Protein 1AW9 (pdb70)

Secondary structure (DSSP, 8-state):
--EEEES-TT-HHHHHHHHHHHHTT--EEEE---SSTTSS---SGGGT-TT--S-EEEETTEEEESHHHHHHHHHHHT-SSSS-SS-TTS-HHHHHHHHHHIIIIIHHHHHHHHIIIIIHHHTT----HHHHHHHHHHHHHHHHHHHHHHHH-SBTTBSS--HHHHTTHHHHHHHHTSTTTHHHHTSHHHHHHHHHHHHSHHHHHHHHHS-PPP--

Foldseek 3Di:
DAKEKEADLQDLLSLLLLLLCLQLPHHYDYHYDDLQVVDVRDGDCCVLPVVSDDIWMDDPPDIGGDSLVSSVCCLVVSCPRHDNQPDPPFAPVQLVVLLVCCVPQVVVLLVLLLCQFPVQVVVVHHRDVVSNVVSLVSNLVSVVVVLVCLVVAVARRHPDRHSSLSSCQSSLVSCCVGPSVVSQVVRVRSVVSNVVSCPDPSNVVSVVPRPDDDDD

Radius of gyration: 17.44 Å; Cα contacts (8 Å, |Δi|>4): 323; chains: 1; bounding box: 47×36×49 Å

B-factor: mean 29.49, std 16.43, range [2.0, 84.93]

InterPro domains:
  IPR004045 Glutathione S-transferase, N-terminal [PF02798] (3-77)
  IPR004045 Glutathione S-transferase, N-terminal [PS50404] (2-83)
  IPR004046 Glutathione S-transferase, C-terminal [PF00043] (107-202)
  IPR010987 Glutathione S-transferase, C-terminal-like [PS50405] (89-218)
  IPR034347 Glutathione S-transferases Phi, C-terminal [cd03187] (93-208)
  IPR036249 Thioredoxin-like superfamily [SSF52833] (1-88)
  IPR036282 Glutathione S-transferase, C-terminal domain superfamily [SSF47616] (85-213)
  IPR040079 Glutathione transferase family [SFLDS00019] (1-210)

CATH classification: 3.40.30.10 (+1 more: 1.20.1050.10)

Organism: Zea mays (NCBI:txid4577)

GO terms:
  GO:0009635 response to herbicide (P, IDA)
  GO:0042803 protein homodimerization activity (F, IDA)
  GO:0032991 protein-containing complex (C, IDA)
  GO:0004364 glutathione transferase activity (F, IDA)

Solvent-accessible surface area: 10684 Å² total; per-residue (Å²): 119,94,5,71,0,30,1,116,36,53,28,20,36,0,4,1,0,6,4,0,0,16,11,1,51,25,104,48,97,45,31,83,55,84,65,100,120,48,65,130,154,105,92,114,11,70,87,43,1,86,142,19,106,42,6,0,0,32,13,68,135,74,63,31,54,98,9,64,48,0,0,94,48,0,1,64,108,36,47,104,90,51,42,65,0,44,18,111,113,11,45,75,72,76,12,78,83,20,17,92,30,1,22,111,90,0,54,53,12,0,20,29,0,5,86,15,30,45,55,70,62,142,134,76,22,76,59,58,74,75,45,13,92,117,26,10,99,74,0,13,109,20,0,70,93,1,33,48,22,12,57,187,20,121,34,0,1,13,105,53,10,0,1,0,0,0,3,0,0,0,10,2,14,16,0,48,112,8,112,62,28,40,26,10,55,75,38,89,67,0,82,58,8,24,87,40,2,41,76,56,110,12,4,88,113,3,48,84,68,14,67,74,93,113,115,199

Nearest PDB structures (foldseek):
  1aw9-assembly1_A  TM=1.005E+00  e=8.139E-37  Zea mays
  5f06-assembly1_B  TM=9.366E-01  e=2.597E-23  Populus trichocarpa
  5f05-assembly1_B  TM=9.484E-01  e=2.695E-22  Populus trichocarpa
  5a4u-assembly1_A  TM=9.417E-01  e=3.104E-21  Arabidopsis thaliana
  5a4u-assembly1_F  TM=9.079E-01  e=2.206E-19  Arabidopsis thaliana

Structure (mmCIF, N/CA/C/O backbone):
data_1AW9
#
_entry.id   1AW9
#
_cell.length_a   97.770
_cell.length_b   97.770
_cell.length_c   116.450
_cell.angle_alpha   90.00
_cell.angle_beta   90.00
_cell.angle_gamma   120.00
#
_symmetry.space_group_name_H-M   'P 63 2 2'
#
loop_
_entity.id
_entity.type
_entity.pdbx_description
1 polymer 'GLUTATHIONE S-TRANSFERASE III'
2 non-polymer 'CADMIUM ION'
3 water water
#
loop_
_atom_site.group_PDB
_atom_site.id
_atom_site.type_symbol
_atom_site.label_atom_id
_atom_site.label_alt_id
_atom_site.label_comp_id
_atom_site.label_asym_id
_atom_site.label_entity_id
_atom_site.label_seq_id
_atom_site.pdbx_PDB_ins_code
_atom_site.Cartn_x
_atom_site.Cartn_y
_atom_site.Cartn_z
_atom_site.occupancy
_atom_site.B_iso_or_equiv
_atom_site.auth_seq_id
_atom_site.auth_comp_id
_atom_site.auth_asym_id
_atom_site.auth_atom_id
_atom_site.pdbx_PDB_model_num
ATOM 1 N N . ALA A 1 1 ? 74.426 67.112 23.209 0.00 35.56 2 ALA A N 1
ATOM 2 C CA . ALA A 1 1 ? 73.175 67.847 22.878 0.00 35.23 2 ALA A CA 1
ATOM 3 C C . ALA A 1 1 ? 72.030 67.112 23.564 0.00 35.11 2 ALA A C 1
ATOM 4 O O . ALA A 1 1 ? 72.242 66.041 24.128 0.00 34.77 2 ALA A O 1
ATOM 9 N N . PRO A 1 2 ? 70.830 67.719 23.606 1.00 34.19 3 PRO A N 1
ATOM 10 C CA . PRO A 1 2 ? 69.659 67.087 24.237 1.00 35.75 3 PRO A CA 1
ATOM 11 C C . PRO A 1 2 ? 69.289 65.776 23.551 1.00 35.01 3 PRO A C 1
ATOM 12 O O . PRO A 1 2 ? 68.924 65.752 22.364 1.00 35.18 3 PRO A O 1
ATOM 16 N N . LEU A 1 3 ? 69.442 64.695 24.307 1.00 34.60 4 LEU A N 1
ATOM 17 C CA . LEU A 1 3 ? 69.118 63.350 23.866 1.00 32.17 4 LEU A CA 1
ATOM 18 C C . LEU A 1 3 ? 67.593 63.245 23.708 1.00 32.65 4 LEU A C 1
ATOM 19 O O . LEU A 1 3 ? 66.842 63.932 24.423 1.00 31.81 4 LEU A O 1
ATOM 25 N N . LYS A 1 4 ? 67.133 62.482 22.714 1.00 33.25 5 LYS A N 1
ATOM 26 C CA . LYS A 1 4 ? 65.689 62.270 22.521 1.00 33.21 5 LYS A CA 1
ATOM 27 C C . LYS A 1 4 ? 65.336 60.834 22.935 1.00 31.44 5 LYS A C 1
ATOM 28 O O . LYS A 1 4 ? 65.898 59.868 22.415 1.00 30.80 5 LYS A O 1
ATOM 38 N N . LEU A 1 5 ? 64.466 60.719 23.934 1.00 29.98 6 LEU A N 1
ATOM 39 C CA . LEU A 1 5 ? 64.024 59.432 24.465 1.00 28.07 6 LEU A CA 1
ATOM 40 C C . LEU A 1 5 ? 62.614 59.237 23.987 1.00 26.74 6 LEU A C 1
ATOM 41 O O . LEU A 1 5 ? 61.715 59.949 24.418 1.00 26.74 6 LEU A O 1
ATOM 47 N N . TYR A 1 6 ? 62.441 58.299 23.064 1.00 26.38 7 TYR A N 1
ATOM 48 C CA . TYR A 1 6 ? 61.138 57.987 22.499 1.00 25.98 7 TYR A CA 1
ATOM 49 C C . TYR A 1 6 ? 60.339 57.003 23.353 1.00 25.14 7 TYR A C 1
ATOM 50 O O . TYR A 1 6 ? 60.788 55.897 23.625 1.00 22.92 7 TYR A O 1
ATOM 61 N N . GLY A 1 7 ? 59.157 57.410 23.788 1.00 26.64 8 GLY A N 1
ATOM 62 C CA . GLY A 1 7 ? 58.332 56.519 24.566 1.00 27.45 8 GLY A CA 1
ATOM 63 C C . GLY A 1 7 ? 57.378 57.246 25.463 1.00 28.53 8 GLY A C 1
ATOM 64 O O . GLY A 1 7 ? 57.405 58.460 25.584 1.00 27.07 8 GLY A O 1
ATOM 66 N N . MET A 1 8 ? 56.507 56.475 26.085 1.00 32.23 9 MET A N 1
ATOM 67 C CA . MET A 1 8 ? 55.514 56.997 27.009 1.00 35.95 9 MET A CA 1
ATOM 68 C C . MET A 1 8 ? 56.194 57.234 28.343 1.00 36.10 9 MET A C 1
ATOM 69 O O . MET A 1 8 ? 56.876 56.342 28.853 1.00 36.30 9 MET A O 1
ATOM 75 N N . PRO A 1 9 ? 56.002 58.419 28.947 1.00 36.91 10 PRO A N 1
ATOM 76 C CA . PRO A 1 9 ? 56.642 58.680 30.250 1.00 35.34 10 PRO A CA 1
ATOM 77 C C . PRO A 1 9 ? 56.205 57.755 31.409 1.00 33.73 10 PRO A C 1
ATOM 78 O O . PRO A 1 9 ? 56.873 57.694 32.438 1.00 31.30 10 PRO A O 1
ATOM 82 N N . LEU A 1 10 ? 55.117 57.006 31.224 1.00 33.09 11 LEU A N 1
ATOM 83 C CA . LEU A 1 10 ? 54.635 56.105 32.273 1.00 32.42 11 LEU A CA 1
ATOM 84 C C . LEU A 1 10 ? 55.219 54.707 32.215 1.00 29.70 11 LEU A C 1
ATOM 85 O O . LEU A 1 10 ? 55.159 53.972 33.194 1.00 30.38 11 LEU A O 1
ATOM 91 N N . SER A 1 11 ? 55.737 54.329 31.058 1.00 25.50 12 SER A N 1
ATOM 92 C CA . SER A 1 11 ? 56.310 53.021 30.878 1.00 23.41 12 SER A CA 1
ATOM 93 C C . SER A 1 11 ? 57.592 52.843 31.706 1.00 24.14 12 SER A C 1
ATOM 94 O O . SER A 1 11 ? 58.601 53.537 31.474 1.00 24.05 12 SER A O 1
ATOM 99 N N . PRO A 1 12 ? 57.605 51.852 32.626 1.00 22.38 13 PRO A N 1
ATOM 100 C CA . PRO A 1 12 ? 58.786 51.622 33.462 1.00 22.00 13 PRO A CA 1
ATOM 101 C C . PRO A 1 12 ? 60.065 51.360 32.666 1.00 20.92 13 PRO A C 1
ATOM 102 O O . PRO A 1 12 ? 61.178 51.512 33.180 1.00 21.89 13 PRO A O 1
ATOM 106 N N . ASN A 1 13 ? 59.919 50.933 31.425 1.00 19.32 14 ASN A N 1
ATOM 107 C CA . ASN A 1 13 ? 61.093 50.650 30.638 1.00 17.71 14 ASN A CA 1
ATOM 108 C C . ASN A 1 13 ? 61.670 51.968 30.144 1.00 16.86 14 ASN A C 1
ATOM 109 O O . ASN A 1 13 ? 62.878 52.079 29.942 1.00 17.87 14 A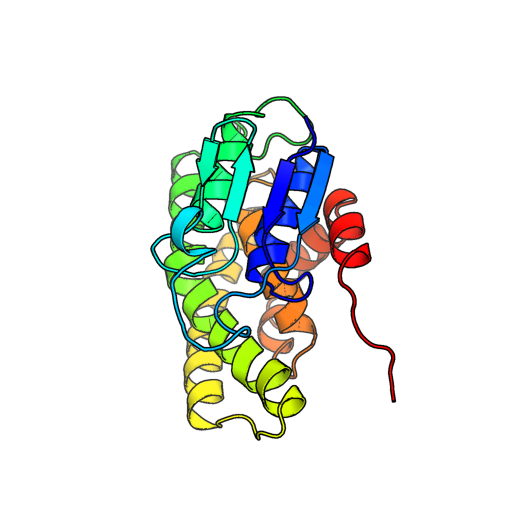SN A O 1
ATOM 117 N N . VAL A 1 14 ? 60.815 52.983 29.996 1.00 15.72 15 VAL A N 1
ATOM 118 C CA . VAL A 1 14 ? 61.283 54.319 29.602 1.00 17.29 15 VAL A CA 1
ATOM 119 C C . VAL A 1 14 ? 61.890 54.927 30.860 1.00 17.12 15 VAL A C 1
ATOM 120 O O . VAL A 1 14 ? 62.985 55.470 30.826 1.00 19.01 15 VAL A O 1
ATOM 125 N N . VAL A 1 15 ? 61.228 54.746 32.002 1.00 18.72 16 VAL A N 1
ATOM 126 C CA . VAL A 1 15 ? 61.757 55.264 33.258 1.00 15.87 16 VAL A CA 1
ATOM 127 C C . VAL A 1 15 ? 63.125 54.660 33.623 1.00 17.18 16 VAL A C 1
ATOM 128 O O . VAL A 1 15 ? 63.925 55.325 34.266 1.00 18.67 16 VAL A O 1
ATOM 133 N N . ARG A 1 16 ? 63.412 53.422 33.216 1.00 17.28 17 ARG A N 1
ATOM 134 C CA . ARG A 1 16 ? 64.708 52.820 33.508 1.00 17.09 17 ARG A CA 1
ATOM 135 C C . ARG A 1 16 ? 65.823 53.597 32.810 1.00 18.41 17 ARG A C 1
ATOM 136 O O . ARG A 1 16 ? 66.984 53.587 33.263 1.00 19.48 17 ARG A O 1
ATOM 150 N N . VAL A 1 17 ? 65.510 54.153 31.638 1.00 18.75 18 VAL A N 1
ATOM 151 C CA . VAL A 1 17 ? 66.512 54.903 30.865 1.00 17.91 18 VAL A CA 1
ATOM 152 C C . VAL A 1 17 ? 66.650 56.303 31.438 1.00 17.35 18 VAL A C 1
ATOM 153 O O . VAL A 1 17 ? 67.755 56.770 31.635 1.00 16.97 18 VAL A O 1
ATOM 158 N N . ALA A 1 18 ? 65.519 56.941 31.721 1.00 16.89 19 ALA A N 1
ATOM 159 C CA . ALA A 1 18 ? 65.494 58.270 32.307 1.00 18.32 19 ALA A CA 1
ATOM 160 C C . ALA A 1 18 ? 66.329 58.225 33.607 1.00 20.29 19 ALA A C 1
ATOM 161 O O . ALA A 1 18 ? 67.114 59.135 33.894 1.00 21.89 19 ALA A O 1
ATOM 164 N N . THR A 1 19 ? 66.190 57.133 34.361 1.00 20.28 20 THR A N 1
ATOM 165 C CA . THR A 1 19 ? 66.922 56.926 35.603 1.00 19.41 20 THR A CA 1
ATOM 166 C C . THR A 1 19 ? 68.407 57.152 35.350 1.00 21.61 20 THR A C 1
ATOM 167 O O . THR A 1 19 ? 69.040 57.975 35.998 1.00 23.25 20 THR A O 1
ATOM 173 N N . VAL A 1 20 ? 68.959 56.439 34.385 1.00 21.33 21 VAL A N 1
ATOM 174 C CA . VAL A 1 20 ? 70.357 56.570 34.079 1.00 20.85 21 VAL A CA 1
ATOM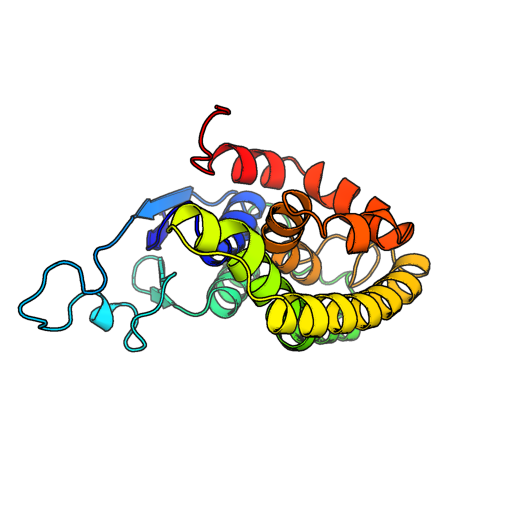 175 C C . VAL A 1 20 ? 70.702 57.941 33.477 1.00 23.69 21 VAL A C 1
ATOM 176 O O . VAL A 1 20 ? 71.763 58.481 33.776 1.00 25.48 21 VAL A O 1
ATOM 181 N N . LEU A 1 21 ? 69.800 58.558 32.718 1.00 23.65 22 LEU A N 1
ATOM 182 C CA . LEU A 1 21 ? 70.117 59.871 32.140 1.00 24.46 22 LEU A CA 1
ATOM 183 C C . LEU A 1 21 ? 70.229 60.951 33.230 1.00 26.63 22 LEU A C 1
ATOM 184 O O . LEU A 1 21 ? 71.115 61.799 33.165 1.00 27.18 22 LEU A O 1
ATOM 190 N N . ASN A 1 22 ? 69.377 60.899 34.251 1.00 26.72 23 ASN A N 1
ATOM 191 C CA . ASN A 1 22 ? 69.463 61.872 35.329 1.00 26.68 23 ASN A CA 1
ATOM 192 C C . ASN A 1 22 ? 70.694 61.658 36.186 1.00 28.37 23 ASN A C 1
ATOM 193 O O . ASN A 1 22 ? 71.301 62.609 36.638 1.00 31.38 23 ASN A O 1
ATOM 201 N N . GLU A 1 23 ? 71.085 60.417 36.422 1.00 27.78 24 GLU A N 1
ATOM 202 C CA . GLU A 1 23 ? 72.260 60.183 37.240 1.00 26.32 24 GLU A CA 1
ATOM 203 C C . GLU A 1 23 ? 73.446 60.864 36.584 1.00 26.66 24 GLU A C 1
ATOM 204 O O . GLU A 1 23 ? 74.227 61.512 37.250 1.00 27.97 24 GLU A O 1
ATOM 211 N N . LYS A 1 24 ? 73.585 60.669 35.276 1.00 27.00 25 LYS A N 1
ATOM 212 C CA . LYS A 1 24 ? 74.658 61.244 34.469 1.00 27.29 25 LYS A CA 1
ATOM 213 C C . LYS A 1 24 ? 74.418 62.750 34.247 1.00 27.29 25 LYS A C 1
ATOM 214 O O . LYS A 1 24 ? 75.247 63.444 33.657 1.00 28.75 25 LYS A O 1
ATOM 224 N N . GLY A 1 25 ? 73.275 63.239 34.721 1.00 27.62 26 GLY A N 1
ATOM 225 C CA . GLY A 1 25 ? 72.924 64.630 34.552 1.00 27.43 26 GLY A CA 1
ATOM 226 C C . GLY A 1 25 ? 72.878 65.095 33.097 1.00 30.30 26 GLY A C 1
ATOM 227 O O . GLY A 1 25 ? 73.079 66.287 32.820 1.00 31.88 26 GLY A O 1
ATOM 229 N N . LEU A 1 26 ? 72.562 64.194 32.170 1.00 28.83 27 LEU A N 1
ATOM 230 C CA . LEU A 1 26 ? 72.505 64.551 30.767 1.00 27.70 27 LEU A CA 1
ATOM 231 C C . LEU A 1 26 ? 71.193 65.222 30.450 1.00 27.78 27 LEU A C 1
ATOM 232 O O . LEU A 1 26 ? 70.243 65.077 31.186 1.00 28.03 27 LEU A O 1
ATOM 238 N N . ASP A 1 27 ? 71.164 66.012 29.385 1.00 29.81 28 ASP A N 1
ATOM 239 C CA . ASP A 1 27 ? 69.939 66.686 28.953 1.00 32.77 28 ASP A CA 1
ATOM 240 C C . ASP A 1 27 ? 69.209 65.821 27.959 1.00 31.78 28 ASP A C 1
ATOM 241 O O . ASP A 1 27 ? 69.831 65.292 27.033 1.00 33.44 28 ASP A O 1
ATOM 247 N N . PHE A 1 28 ? 67.888 65.788 28.058 1.00 30.40 29 PHE A N 1
ATOM 248 C CA . PHE A 1 28 ? 67.101 64.960 27.160 1.00 30.83 29 PHE A CA 1
ATOM 249 C C . PHE A 1 28 ? 65.642 65.300 27.241 1.00 30.36 29 PHE A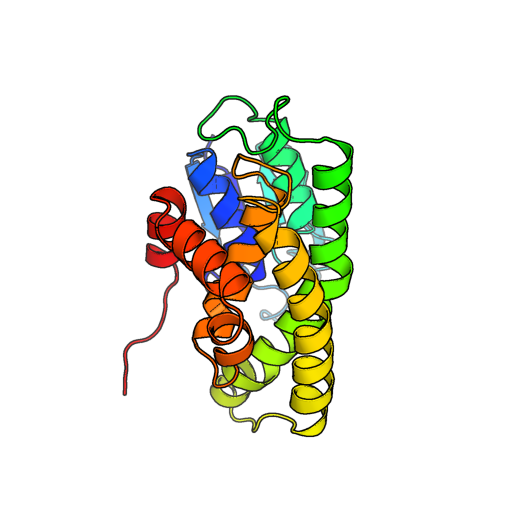 C 1
ATOM 250 O O . PHE A 1 28 ? 65.216 65.952 28.179 1.00 30.30 29 PHE A O 1
ATOM 259 N N . GLU A 1 29 ? 64.881 64.906 26.228 1.00 33.58 30 GLU A N 1
ATOM 260 C CA . GLU A 1 29 ? 63.439 65.117 26.263 1.00 35.90 30 GLU A CA 1
ATOM 261 C C . GLU A 1 29 ? 62.765 63.777 25.954 1.00 33.99 30 GLU A C 1
ATOM 262 O O . GLU A 1 29 ? 63.300 62.963 25.224 1.00 31.93 30 GLU A O 1
ATOM 269 N N . ILE A 1 30 ? 61.661 63.496 26.621 1.00 32.33 31 ILE A N 1
ATOM 270 C CA . ILE A 1 30 ? 60.990 62.243 26.397 1.00 32.73 31 ILE A CA 1
ATOM 271 C C . ILE A 1 30 ? 59.930 62.500 25.381 1.00 34.36 31 ILE A C 1
ATOM 272 O O . ILE A 1 30 ? 58.962 63.195 25.673 1.00 34.79 31 ILE A O 1
ATOM 278 N N . VAL A 1 31 ? 60.108 61.943 24.188 1.00 36.23 32 VAL A N 1
ATOM 279 C CA . VAL A 1 31 ? 59.151 62.108 23.094 1.00 37.45 32 VAL A CA 1
ATOM 280 C C . VAL A 1 31 ? 58.180 60.938 22.947 1.00 37.58 32 VAL A C 1
ATOM 281 O O . VAL A 1 31 ? 58.609 59.834 22.631 1.00 35.54 32 VAL A O 1
ATOM 286 N N . PRO A 1 32 ? 56.878 61.158 23.195 1.00 39.08 33 PRO A N 1
ATOM 287 C CA . PRO A 1 32 ? 55.883 60.081 23.052 1.00 41.74 33 PRO A CA 1
ATOM 288 C C . PRO A 1 32 ? 55.651 59.858 21.555 1.00 43.33 33 PRO A C 1
ATOM 289 O O . PRO A 1 32 ? 55.664 60.818 20.788 1.00 44.25 33 PRO A O 1
ATOM 293 N N . VAL A 1 33 ? 55.512 58.596 21.143 1.00 44.54 34 VAL A N 1
ATOM 294 C CA . VAL A 1 33 ? 55.320 58.258 19.739 1.00 45.57 34 VAL A CA 1
ATOM 295 C C . VAL A 1 33 ? 54.186 57.312 19.439 1.00 46.92 34 VAL A C 1
ATOM 296 O O . VAL A 1 33 ? 53.783 56.494 20.265 1.00 44.37 34 VAL A O 1
ATOM 301 N N . ASP A 1 34 ? 53.648 57.478 18.242 1.00 50.56 35 ASP A N 1
ATOM 302 C CA . ASP A 1 34 ? 52.573 56.650 17.735 1.00 54.65 35 ASP A CA 1
ATOM 303 C C . ASP A 1 34 ? 53.290 55.478 17.089 1.00 55.61 35 ASP A C 1
ATOM 304 O O . ASP A 1 34 ? 53.977 55.648 16.080 1.00 54.09 35 ASP A O 1
ATOM 310 N N . LEU A 1 35 ? 53.172 54.307 17.711 1.00 58.40 36 LEU A N 1
ATOM 311 C CA . LEU A 1 35 ? 53.816 53.083 17.218 1.00 61.00 36 LEU A CA 1
ATOM 312 C C . LEU A 1 35 ? 53.172 52.565 15.938 1.00 64.10 36 LEU A C 1
ATOM 313 O O . LEU A 1 35 ? 53.845 52.311 14.928 1.00 65.48 36 LEU A O 1
ATOM 319 N N . THR A 1 36 ? 51.862 52.378 16.008 1.00 67.58 37 THR A N 1
ATOM 320 C CA . THR A 1 36 ? 51.080 51.892 14.885 1.00 70.86 37 THR A CA 1
ATOM 321 C C . THR A 1 36 ? 49.691 52.513 14.970 1.00 71.34 37 THR A C 1
ATOM 322 O O . THR A 1 36 ? 48.945 52.508 13.993 1.00 71.68 37 THR A O 1
ATOM 328 N N . THR A 1 37 ? 49.417 53.146 16.114 1.00 73.07 38 THR A N 1
ATOM 329 C CA . THR A 1 37 ? 48.135 53.778 16.445 1.00 74.22 38 THR A CA 1
ATOM 330 C C . THR A 1 37 ? 47.614 54.813 15.448 1.00 74.00 38 THR A C 1
ATOM 331 O O . THR A 1 37 ? 46.766 55.618 15.786 1.00 73.62 38 THR A O 1
ATOM 337 N N . GLY A 1 38 ? 48.147 54.812 14.234 1.00 76.06 39 GLY A N 1
ATOM 338 C CA . GLY A 1 38 ? 47.682 55.725 13.205 1.00 78.43 39 GLY A CA 1
ATOM 339 C C . GLY A 1 38 ? 46.950 54.978 12.086 1.00 80.04 39 GLY A C 1
ATOM 340 O O . GLY A 1 38 ? 46.494 55.600 11.110 1.00 81.24 39 GLY A O 1
ATOM 342 N N . ALA A 1 39 ? 46.884 53.645 12.198 1.00 80.45 40 ALA A N 1
ATOM 343 C CA . ALA A 1 39 ? 46.204 52.790 11.213 1.00 80.58 40 ALA A CA 1
ATOM 344 C C . ALA A 1 39 ? 46.878 52.700 9.817 1.00 80.91 40 ALA A C 1
ATOM 345 O O . ALA A 1 39 ? 48.031 53.130 9.649 1.00 80.19 40 ALA A O 1
ATOM 348 N N . HIS A 1 40 ? 46.156 52.124 8.837 1.00 80.77 41 HIS A N 1
ATOM 349 C CA . HIS A 1 40 ? 46.611 51.903 7.440 1.00 79.82 41 HIS A CA 1
ATOM 350 C C . HIS A 1 40 ? 48.075 51.481 7.390 1.00 78.74 41 HIS A C 1
ATOM 351 O O . HIS A 1 40 ? 48.787 51.660 6.397 1.00 77.91 41 HIS A O 1
ATOM 361 N N . LYS A 1 41 ? 48.460 50.920 8.527 1.00 77.60 42 LYS A N 1
ATOM 362 C CA . LYS A 1 41 ? 49.756 50.393 8.883 1.00 77.41 42 LYS A CA 1
ATOM 363 C C . LYS A 1 41 ? 50.852 50.327 7.821 1.00 77.43 42 LYS A C 1
ATOM 364 O O . LYS A 1 41 ? 50.946 49.369 7.039 1.00 77.77 42 LYS A O 1
ATOM 374 N N . GLN A 1 42 ? 51.697 51.352 7.827 1.00 77.04 43 GLN A N 1
ATOM 375 C CA . GLN A 1 42 ? 52.832 51.443 6.911 1.00 76.34 43 GLN A CA 1
ATOM 376 C C . GLN A 1 42 ? 54.107 51.971 7.645 1.00 76.23 43 GLN A C 1
ATOM 377 O O . GLN A 1 42 ? 54.558 53.108 7.423 1.00 77.27 43 GLN A O 1
ATOM 386 N N . PRO A 1 43 ? 54.702 51.120 8.518 1.00 74.58 44 PRO A N 1
ATOM 387 C CA . PRO A 1 43 ? 55.883 51.204 9.394 1.00 72.44 44 PRO A CA 1
ATOM 388 C C . PRO A 1 43 ? 56.729 52.499 9.562 1.00 69.15 44 PRO A C 1
ATOM 389 O O . PRO A 1 43 ? 57.725 52.689 8.840 1.00 70.27 44 PRO A O 1
ATOM 393 N N . ASP A 1 44 ? 56.460 53.281 10.613 1.00 63.57 45 ASP A N 1
ATOM 394 C CA . ASP A 1 44 ? 57.217 54.524 10.822 1.00 59.56 45 ASP A CA 1
ATOM 395 C C . ASP A 1 44 ? 58.309 54.569 11.907 1.00 55.70 45 ASP A C 1
ATOM 396 O O . ASP A 1 44 ? 59.446 54.978 11.643 1.00 53.70 45 ASP A O 1
ATOM 402 N N . PHE A 1 45 ? 57.946 54.224 13.141 1.00 51.49 46 PHE A N 1
ATOM 403 C CA . PHE A 1 45 ? 58.901 54.188 14.261 1.00 45.80 46 PHE A CA 1
ATOM 404 C C . PHE A 1 45 ? 59.903 53.062 13.965 1.00 42.14 46 PHE A C 1
ATOM 405 O O . PHE A 1 45 ? 61.044 53.075 14.443 1.00 39.91 46 PHE A O 1
ATOM 414 N N . LEU A 1 46 ? 59.474 52.129 13.114 1.00 38.78 47 LEU A N 1
ATOM 415 C CA . LEU A 1 46 ? 60.283 50.999 12.718 1.00 37.03 47 LEU A CA 1
ATOM 416 C C . LEU A 1 46 ? 61.623 51.399 12.189 1.00 35.77 47 LEU A C 1
ATOM 417 O O . LEU A 1 46 ? 62.485 50.566 12.003 1.00 35.09 47 LEU A O 1
ATOM 423 N N . ALA A 1 47 ? 61.775 52.683 11.917 1.00 37.57 48 ALA A N 1
ATOM 424 C CA . ALA A 1 47 ? 63.019 53.259 11.428 1.00 38.19 48 ALA A CA 1
ATOM 425 C C . ALA A 1 47 ? 63.999 53.487 12.584 1.00 38.50 48 ALA A C 1
ATOM 426 O O . ALA A 1 47 ? 65.219 53.496 12.381 1.00 40.66 48 ALA A O 1
ATOM 429 N N . LEU A 1 48 ? 63.471 53.784 13.770 1.00 37.36 49 LEU A N 1
ATOM 430 C CA . LEU A 1 48 ? 64.325 53.958 14.930 1.00 35.78 49 LEU A CA 1
ATOM 431 C C . LEU A 1 48 ? 64.552 52.547 15.422 1.00 34.32 49 LEU A C 1
ATOM 432 O O . LEU A 1 48 ? 65.680 52.041 15.357 1.00 35.04 49 LEU A O 1
ATOM 438 N N . ASN A 1 49 ? 63.456 51.873 15.786 1.00 31.02 50 ASN A N 1
ATOM 439 C CA . ASN A 1 49 ? 63.520 50.487 16.268 1.00 28.52 50 ASN A CA 1
ATOM 440 C C . ASN A 1 49 ? 62.796 49.516 15.330 1.00 27.29 50 ASN A C 1
ATOM 441 O O . ASN A 1 49 ? 61.570 49.477 15.322 1.00 27.46 50 ASN A O 1
ATOM 449 N N . PRO A 1 50 ? 63.544 48.705 14.557 1.00 25.29 51 PRO A N 1
ATOM 450 C CA . PRO A 1 50 ? 62.903 47.754 13.646 1.00 25.40 51 PRO A CA 1
ATOM 451 C C . PRO A 1 50 ? 62.077 46.711 14.386 1.00 26.10 51 PRO A C 1
ATOM 452 O O . PRO A 1 50 ? 61.160 46.135 13.801 1.00 27.46 51 PRO A O 1
ATOM 456 N N . PHE A 1 51 ? 62.363 46.497 15.678 1.00 25.50 52 PHE A N 1
ATOM 457 C CA . PHE A 1 51 ? 61.557 45.561 16.478 1.00 25.11 52 PHE A CA 1
ATOM 458 C C . PHE A 1 51 ? 60.266 46.229 16.894 1.00 26.11 52 PHE A C 1
ATOM 459 O O . PHE A 1 51 ? 59.366 45.571 17.410 1.00 27.07 52 PHE A O 1
ATOM 468 N N . GLY A 1 52 ? 60.188 47.540 16.659 1.00 26.80 53 GLY A N 1
ATOM 469 C CA . GLY A 1 52 ? 58.995 48.308 16.976 1.00 27.75 53 GLY A CA 1
ATOM 470 C C . GLY A 1 52 ? 58.620 48.425 18.438 1.00 29.16 53 GLY A C 1
ATOM 471 O O . GLY A 1 52 ? 57.429 48.533 18.759 1.00 28.92 53 GLY A O 1
ATOM 473 N N . GLN A 1 53 ? 59.623 48.379 19.312 1.00 30.14 54 GLN A N 1
ATOM 474 C CA . GLN A 1 53 ? 59.419 48.505 20.749 1.00 32.65 54 GLN A CA 1
ATOM 475 C C . GLN A 1 53 ? 60.057 49.784 21.271 1.00 32.49 54 GLN A C 1
ATOM 476 O O . GLN A 1 53 ? 61.016 50.336 20.706 1.00 30.81 54 GLN A O 1
ATOM 485 N N . ILE A 1 54 ? 59.440 50.266 22.331 1.00 31.91 55 ILE A N 1
ATOM 486 C CA . ILE A 1 54 ? 59.834 51.456 23.064 1.00 31.15 55 ILE A CA 1
ATOM 487 C C . ILE A 1 54 ? 60.693 50.935 24.246 1.00 29.87 55 ILE A C 1
ATOM 488 O O . ILE A 1 54 ? 60.415 49.848 24.783 1.00 31.20 55 ILE A O 1
ATOM 494 N N . PRO A 1 55 ? 61.716 51.697 24.690 1.00 27.85 56 PRO A N 1
ATOM 495 C CA . PRO A 1 55 ? 62.119 52.998 24.165 1.00 25.25 56 PRO A CA 1
ATOM 496 C C . PRO A 1 55 ? 63.204 52.923 23.108 1.00 24.54 56 PRO A C 1
ATOM 497 O O . PRO A 1 55 ? 63.747 51.855 22.810 1.00 25.15 56 PRO A O 1
ATOM 501 N N . ALA A 1 56 ? 63.482 54.076 22.520 1.00 24.02 57 ALA A N 1
ATOM 502 C CA . ALA A 1 56 ? 64.572 54.230 21.558 1.00 21.62 57 ALA A CA 1
ATOM 503 C C . ALA A 1 56 ? 65.234 55.551 21.965 1.00 21.75 57 ALA A C 1
ATOM 504 O O . ALA A 1 56 ? 64.609 56.434 22.558 1.00 19.24 57 ALA A O 1
ATOM 507 N N . LEU A 1 57 ? 66.518 55.663 21.740 1.00 21.60 58 LEU A N 1
ATOM 508 C CA . LEU A 1 57 ? 67.154 56.907 22.100 1.00 24.14 58 LEU A CA 1
ATOM 509 C C . LEU A 1 57 ? 67.975 57.341 20.925 1.00 24.35 58 LEU A C 1
ATOM 510 O O . LEU A 1 57 ? 68.626 56.499 20.287 1.00 24.37 58 LEU A O 1
ATOM 516 N N . VAL A 1 58 ? 67.875 58.620 20.578 1.00 24.17 59 VAL A N 1
ATOM 517 C CA . VAL A 1 58 ? 68.694 59.145 19.478 1.00 28.38 59 VAL A CA 1
ATOM 518 C C . VAL A 1 58 ? 69.820 60.009 20.059 1.00 28.98 59 VAL A C 1
ATOM 519 O O . VAL A 1 58 ? 69.556 61.019 20.720 1.00 27.84 59 VAL A O 1
ATOM 524 N N . ASP A 1 59 ? 71.057 59.563 19.895 1.00 30.49 60 ASP A N 1
ATOM 525 C CA . ASP A 1 59 ? 72.196 60.305 20.402 1.00 33.77 60 ASP A CA 1
ATOM 526 C C . ASP A 1 59 ? 72.968 60.928 19.232 1.00 34.92 60 ASP A C 1
ATOM 527 O O . ASP A 1 59 ? 73.997 60.402 18.745 1.00 33.09 60 ASP A O 1
ATOM 533 N N . GLY A 1 60 ? 72.461 62.080 18.808 1.00 35.40 61 GLY A N 1
ATOM 534 C CA . GLY A 1 60 ? 73.052 62.764 17.689 1.00 37.59 61 GLY A CA 1
ATOM 535 C C . GLY A 1 60 ? 72.775 61.945 16.449 1.00 38.97 61 GLY A C 1
ATOM 536 O O . GLY A 1 60 ? 71.668 61.948 15.932 1.00 39.79 61 GLY A O 1
ATOM 538 N N . ASP A 1 61 ? 73.773 61.193 16.017 1.00 41.54 62 ASP A N 1
ATOM 539 C CA . ASP A 1 61 ? 73.658 60.368 14.821 1.00 45.15 62 ASP A CA 1
ATOM 540 C C . ASP A 1 61 ? 73.363 58.901 15.171 1.00 44.64 62 ASP A C 1
ATOM 541 O O . ASP A 1 61 ? 73.005 58.103 14.301 1.00 45.33 62 ASP A O 1
ATOM 547 N N . GLU A 1 62 ? 73.505 58.581 16.455 1.00 42.40 63 GLU A N 1
ATOM 548 C CA . GLU A 1 62 ? 73.293 57.245 16.972 1.00 39.12 63 GLU A CA 1
ATOM 549 C C . GLU A 1 62 ? 71.874 56.989 17.387 1.00 34.84 63 GLU A C 1
ATOM 550 O O . GLU A 1 62 ? 71.220 57.846 17.969 1.00 32.94 63 GLU A O 1
ATOM 557 N N . VAL A 1 63 ? 71.399 55.799 17.065 1.00 33.01 64 VAL A N 1
ATOM 558 C CA . VAL A 1 63 ? 70.061 55.359 17.457 1.00 31.63 64 VAL A CA 1
ATOM 559 C C . VAL A 1 63 ? 70.281 54.038 18.190 1.00 29.64 64 VAL A C 1
ATOM 560 O O . VAL A 1 63 ? 71.028 53.164 17.738 1.00 30.12 64 VAL A O 1
ATOM 565 N N . LEU A 1 64 ? 69.706 53.926 19.370 1.00 28.14 65 LEU A N 1
ATOM 566 C CA . LEU A 1 64 ? 69.849 52.708 20.136 1.00 25.56 65 LEU A CA 1
ATOM 567 C C . LEU A 1 64 ? 68.473 52.363 20.635 1.00 22.10 65 LEU A C 1
ATOM 568 O O . LEU A 1 64 ? 67.588 53.218 20.701 1.00 20.20 65 LEU A O 1
ATOM 574 N N . PHE A 1 65 ? 68.267 51.085 20.874 1.00 20.17 66 PHE A N 1
ATOM 575 C CA . PHE A 1 65 ? 67.009 50.583 21.409 1.00 18.92 66 PHE A CA 1
ATOM 576 C C . PHE A 1 65 ? 67.491 49.418 22.289 1.00 18.35 66 PHE A C 1
ATOM 577 O O . PHE A 1 65 ? 68.674 48.999 22.182 1.00 15.72 66 PHE A O 1
ATOM 586 N N . GLU A 1 66 ? 66.602 48.962 23.180 1.00 18.41 67 GLU A N 1
ATOM 587 C CA . GLU A 1 66 ? 66.847 47.939 24.231 1.00 18.29 67 GLU A CA 1
ATOM 588 C C . GLU A 1 66 ? 67.294 48.840 25.392 1.00 16.36 67 GLU A C 1
ATOM 589 O O . GLU A 1 66 ? 68.404 49.352 25.396 1.00 16.45 67 GLU A O 1
ATOM 596 N N . SER A 1 67 ? 66.405 49.082 26.335 1.00 13.89 68 SER A N 1
ATOM 597 C CA . SER A 1 67 ? 66.691 49.969 27.453 1.00 15.12 68 SER A CA 1
ATOM 598 C C . SER A 1 67 ? 68.047 49.722 28.127 1.00 15.01 68 SER A C 1
ATOM 599 O O . SER A 1 67 ? 68.764 50.669 28.431 1.00 16.25 68 SER A O 1
ATOM 604 N N . ARG A 1 68 ? 68.423 48.459 28.315 1.00 16.71 69 ARG A N 1
ATOM 605 C CA . ARG A 1 68 ? 69.694 48.125 28.946 1.00 15.57 69 ARG A CA 1
ATOM 606 C C . ARG A 1 68 ? 70.882 48.402 28.026 1.00 16.62 69 ARG A C 1
ATOM 607 O O . ARG A 1 68 ? 71.981 48.651 28.505 1.00 17.10 69 ARG A O 1
ATOM 621 N N . ALA A 1 69 ? 70.692 48.302 26.715 1.00 15.33 70 ALA A N 1
ATOM 622 C CA . ALA A 1 69 ? 71.788 48.600 25.799 1.00 14.10 70 ALA A CA 1
ATOM 623 C C . ALA A 1 69 ? 71.989 50.108 25.856 1.00 13.59 70 ALA A C 1
ATOM 624 O O . ALA A 1 69 ? 73.114 50.605 25.850 1.00 15.34 70 ALA A O 1
ATOM 627 N N . ILE A 1 70 ? 70.891 50.842 25.901 1.00 13.29 71 ILE A N 1
ATOM 628 C CA . ILE A 1 70 ? 70.955 52.285 25.991 1.00 14.69 71 ILE A CA 1
ATOM 629 C C . ILE A 1 70 ? 71.652 52.692 27.284 1.00 18.30 71 ILE A C 1
ATOM 630 O O . ILE A 1 70 ? 72.582 53.497 27.240 1.00 21.59 71 ILE A O 1
ATOM 636 N N . ASN A 1 71 ? 71.234 52.136 28.425 1.00 17.96 72 ASN A N 1
ATOM 637 C CA . ASN A 1 71 ? 71.853 52.455 29.702 1.00 16.10 72 ASN A CA 1
ATOM 638 C C . ASN A 1 71 ? 73.340 52.156 29.753 1.00 18.41 72 ASN A C 1
ATOM 639 O O . ASN A 1 71 ? 74.123 52.927 30.302 1.00 20.09 72 ASN A O 1
ATOM 647 N N . ARG A 1 72 ? 73.758 51.060 29.153 1.00 18.20 73 ARG A N 1
ATOM 648 C CA . ARG A 1 72 ? 75.148 50.727 29.223 1.00 19.36 73 ARG A CA 1
ATOM 649 C C . ARG A 1 72 ? 75.955 51.654 28.330 1.00 21.46 73 ARG A C 1
ATOM 650 O O . ARG A 1 72 ? 77.019 52.137 28.725 1.00 23.08 73 ARG A O 1
ATOM 664 N N . TYR A 1 73 ? 75.431 51.933 27.144 1.00 21.98 74 TYR A N 1
ATOM 665 C CA . TYR A 1 73 ? 76.091 52.823 26.189 1.00 22.30 74 TYR A CA 1
ATOM 666 C C . TYR A 1 73 ? 76.306 54.207 26.804 1.00 22.38 74 TYR A C 1
ATOM 667 O O . TYR A 1 73 ? 77.406 54.727 26.823 1.00 22.21 74 TYR A O 1
ATOM 678 N N . ILE A 1 74 ? 75.239 54.798 27.300 1.00 23.08 75 ILE A N 1
ATOM 679 C CA . ILE A 1 74 ? 75.310 56.085 27.932 1.00 24.16 75 ILE A CA 1
ATOM 680 C C . ILE A 1 74 ? 76.254 56.054 29.146 1.00 26.17 75 ILE A C 1
ATOM 681 O O . ILE A 1 74 ? 76.979 57.004 29.350 1.00 28.62 75 ILE A O 1
ATOM 687 N N . ALA A 1 75 ? 76.243 54.980 29.940 1.00 26.61 76 ALA A N 1
ATOM 688 C CA . ALA A 1 75 ? 77.083 54.874 31.141 1.00 26.94 76 ALA A CA 1
ATOM 689 C C . ALA A 1 75 ? 78.573 54.843 30.840 1.00 29.90 76 ALA A C 1
ATOM 690 O O . ALA A 1 75 ? 79.382 55.306 31.641 1.00 31.62 76 ALA A O 1
ATOM 693 N N . SER A 1 76 ? 78.954 54.276 29.707 1.00 31.02 77 SER A N 1
ATOM 694 C CA . SER A 1 76 ? 80.370 54.244 29.364 1.00 33.08 77 SER A CA 1
ATOM 695 C C . SER A 1 76 ? 80.765 55.427 28.488 1.00 32.51 77 SER A C 1
ATOM 696 O O . SER A 1 76 ? 81.863 55.953 28.617 1.00 34.92 77 SER A O 1
ATOM 701 N N . LYS A 1 77 ? 79.850 55.877 27.639 1.00 31.67 78 LYS A N 1
ATOM 702 C CA . LYS A 1 77 ? 80.115 56.989 26.743 1.00 31.82 78 LYS A CA 1
ATOM 703 C C . LYS A 1 77 ? 80.244 58.278 27.520 1.00 30.82 78 LYS A C 1
ATOM 704 O O . LYS A 1 77 ? 81.194 59.030 27.330 1.00 33.43 78 LYS A O 1
ATOM 714 N N . TYR A 1 78 ? 79.291 58.551 28.386 1.00 29.07 79 TYR A N 1
ATOM 715 C CA . TYR A 1 78 ? 79.365 59.750 29.176 1.00 29.61 79 TYR A CA 1
ATOM 716 C C . TYR A 1 78 ? 79.859 59.374 30.561 1.00 30.19 79 TYR A C 1
ATOM 717 O O . TYR A 1 78 ? 79.335 59.856 31.565 1.00 31.81 79 TYR A O 1
ATOM 728 N N . ALA A 1 79 ? 80.896 58.543 30.596 1.00 30.32 80 ALA A N 1
ATOM 729 C CA . ALA A 1 79 ? 81.509 58.048 31.824 1.00 32.01 80 ALA A CA 1
ATOM 730 C C . ALA A 1 79 ? 81.854 59.082 32.910 1.00 35.37 80 ALA A C 1
ATOM 731 O O . ALA A 1 79 ? 81.876 58.744 34.102 1.00 37.30 80 ALA A O 1
ATOM 734 N N . SER A 1 80 ? 82.131 60.320 32.503 1.00 35.69 81 SER A N 1
ATOM 735 C CA . SER A 1 80 ? 82.512 61.377 33.424 1.00 36.55 81 SER A CA 1
ATOM 736 C C . SER A 1 80 ? 81.378 62.232 33.945 1.00 38.67 81 SER A C 1
ATOM 737 O O . SER A 1 80 ? 81.375 62.599 35.126 1.00 40.72 81 SER A O 1
ATOM 742 N N . GLU A 1 81 ? 80.448 62.619 33.079 1.00 38.34 82 GLU A N 1
ATOM 743 C CA . GLU A 1 81 ? 79.328 63.420 33.549 1.00 38.47 82 GLU A CA 1
ATOM 744 C C . GLU A 1 81 ? 78.680 62.654 34.703 1.00 36.32 82 GLU A C 1
ATOM 745 O O . GLU A 1 81 ? 78.716 61.417 34.732 1.00 35.23 82 GLU A O 1
ATOM 752 N N . GLY A 1 82 ? 78.131 63.413 35.653 1.00 34.74 83 GLY A N 1
ATOM 753 C CA . GLY A 1 82 ? 77.468 62.864 36.827 1.00 31.48 83 GLY A CA 1
ATOM 754 C C . GLY A 1 82 ? 78.138 61.666 37.469 1.00 29.84 83 GLY A C 1
ATOM 755 O O . GLY A 1 82 ? 79.352 61.479 37.370 1.00 29.17 83 GLY A O 1
ATOM 757 N N . THR A 1 83 ? 77.311 60.817 38.067 1.00 29.24 84 THR A N 1
ATOM 758 C CA . THR A 1 83 ? 77.749 59.621 38.761 1.00 27.27 84 THR A CA 1
ATOM 759 C C . THR A 1 83 ? 78.486 58.647 37.888 1.00 29.16 84 THR A C 1
ATOM 760 O O . THR A 1 83 ? 78.139 58.424 36.733 1.00 29.31 84 THR A O 1
ATOM 766 N N . ASP A 1 84 ? 79.461 57.993 38.477 1.00 29.88 85 ASP A N 1
ATOM 767 C CA . ASP A 1 84 ? 80.195 57.020 37.733 1.00 33.67 85 ASP A CA 1
ATOM 768 C C . ASP A 1 84 ? 79.383 55.741 37.931 1.00 34.01 85 ASP A C 1
ATOM 769 O O . ASP A 1 84 ? 79.476 55.106 38.988 1.00 34.62 85 ASP A O 1
ATOM 775 N N . LEU A 1 85 ? 78.527 55.407 36.963 1.00 32.42 86 LEU A N 1
ATOM 776 C CA . LEU A 1 85 ? 77.712 54.189 37.087 1.00 30.08 86 LEU A CA 1
ATOM 777 C C . LEU A 1 85 ? 78.556 52.944 36.835 1.00 29.46 86 LEU A C 1
ATOM 778 O O . LEU A 1 85 ? 78.137 51.817 37.113 1.00 29.03 86 LEU A O 1
ATOM 784 N N . LEU A 1 86 ? 79.771 53.148 36.356 1.00 30.38 87 LEU A N 1
ATOM 785 C CA . LEU A 1 86 ? 80.672 52.035 36.127 1.00 32.71 87 LEU A CA 1
ATOM 786 C C . LEU A 1 86 ? 82.021 52.298 36.829 1.00 36.24 87 LEU A C 1
ATOM 787 O O . LEU A 1 86 ? 83.049 52.452 36.163 1.00 35.30 87 LEU A O 1
ATOM 793 N N . PRO A 1 87 ? 82.024 52.374 38.189 1.00 38.55 88 PRO A N 1
ATOM 794 C CA . PRO A 1 87 ? 83.233 52.622 38.982 1.00 38.68 88 PRO A CA 1
ATOM 795 C C . PRO A 1 87 ? 84.241 51.519 38.790 1.00 40.26 88 PRO A C 1
ATOM 796 O O . PRO A 1 87 ? 83.873 50.353 38.768 1.00 42.22 88 PRO A O 1
ATOM 800 N N . ALA A 1 88 ? 85.511 51.881 38.659 1.00 42.72 89 ALA A N 1
ATOM 801 C CA . ALA A 1 88 ? 86.564 50.882 38.515 1.00 45.02 89 ALA A CA 1
ATOM 802 C C . ALA A 1 88 ? 86.876 50.311 39.912 1.00 45.64 89 ALA A C 1
ATOM 803 O O . ALA A 1 88 ? 87.642 49.347 40.067 1.00 45.69 89 ALA A O 1
ATOM 806 N N . THR A 1 89 ? 86.262 50.926 40.921 1.00 46.02 90 THR A N 1
ATOM 807 C CA . THR A 1 89 ? 86.398 50.488 42.302 1.00 47.58 90 THR A CA 1
ATOM 808 C C . THR A 1 89 ? 85.403 49.351 42.595 1.00 47.19 90 THR A C 1
ATOM 809 O O . THR A 1 89 ? 85.589 48.585 43.552 1.00 49.61 90 THR A O 1
ATOM 815 N N . ALA A 1 90 ? 84.334 49.261 41.798 1.00 44.46 91 ALA A N 1
ATOM 816 C CA . ALA A 1 90 ? 83.325 48.219 41.975 1.00 41.22 91 ALA A CA 1
ATOM 817 C C . ALA A 1 90 ? 83.910 46.905 41.470 1.00 39.36 91 ALA A C 1
ATOM 818 O O . ALA A 1 90 ? 84.818 46.917 40.647 1.00 40.73 91 ALA A O 1
ATOM 821 N N . SER A 1 91 ? 83.451 45.774 41.992 1.00 36.71 92 SER A N 1
ATOM 822 C CA . SER A 1 91 ? 83.964 44.492 41.519 1.00 34.84 92 SER A CA 1
ATOM 823 C C . SER A 1 91 ? 83.430 44.295 40.104 1.00 34.36 92 SER A C 1
ATOM 824 O O . SER A 1 91 ? 82.228 44.440 39.877 1.00 33.72 92 SER A O 1
ATOM 829 N N . ALA A 1 92 ? 84.301 43.969 39.155 1.00 32.51 93 ALA A N 1
ATOM 830 C CA . ALA A 1 92 ? 83.859 43.740 37.775 1.00 31.46 93 ALA A CA 1
ATOM 831 C C . ALA A 1 92 ? 83.084 42.437 37.627 1.00 31.64 93 ALA A C 1
ATOM 832 O O . ALA A 1 92 ? 82.214 42.329 36.773 1.00 31.13 93 ALA A O 1
ATOM 835 N N . ALA A 1 93 ? 83.447 41.436 38.429 1.00 30.59 94 ALA A N 1
ATOM 836 C CA . ALA A 1 93 ? 82.789 40.142 38.405 1.00 29.07 94 ALA A CA 1
ATOM 837 C C . ALA A 1 93 ? 81.378 40.303 38.940 1.00 29.13 94 ALA A C 1
ATOM 838 O O . ALA A 1 93 ? 80.447 39.763 38.360 1.00 31.22 94 ALA A O 1
ATOM 841 N N . LYS A 1 94 ? 81.214 41.043 40.038 1.00 27.39 95 LYS A N 1
ATOM 842 C CA . LYS A 1 94 ? 79.895 41.265 40.611 1.00 25.15 95 LYS A CA 1
ATOM 843 C C . LYS A 1 94 ? 79.050 42.181 39.744 1.00 25.51 95 LYS A C 1
ATOM 844 O O . LYS A 1 94 ? 77.839 41.975 39.577 1.00 24.81 95 LYS A O 1
ATOM 854 N N . LEU A 1 95 ? 79.669 43.223 39.212 1.00 24.96 96 LEU A N 1
ATOM 855 C CA . LEU A 1 95 ? 78.922 44.135 38.389 1.00 25.46 96 LEU A CA 1
ATOM 856 C C . LEU A 1 95 ? 78.282 43.445 37.162 1.00 25.77 96 LEU A C 1
ATOM 857 O O . LEU A 1 95 ? 77.120 43.691 36.868 1.00 25.39 96 LEU A O 1
ATOM 863 N N . GLU A 1 96 ? 79.032 42.593 36.458 1.00 24.64 97 GLU A N 1
ATOM 864 C CA . GLU A 1 96 ? 78.521 41.901 35.272 1.00 23.14 97 GLU A CA 1
ATOM 865 C C . GLU A 1 96 ? 77.465 40.835 35.637 1.00 22.61 97 GLU A C 1
ATOM 866 O O . GLU A 1 96 ? 76.459 40.677 34.934 1.00 23.06 97 GLU A O 1
ATOM 873 N N . VAL A 1 97 ? 77.699 40.116 36.736 1.00 19.57 98 VAL A N 1
ATOM 874 C CA . VAL A 1 97 ? 76.775 39.106 37.202 1.00 15.24 98 VAL A CA 1
ATOM 875 C C . VAL A 1 97 ? 75.430 39.718 37.589 1.00 14.86 98 VAL A C 1
ATOM 876 O O . VAL A 1 97 ? 74.417 39.273 37.103 1.00 15.52 98 VAL A O 1
ATOM 881 N N . TRP A 1 98 ? 75.414 40.796 38.369 1.00 13.33 99 TRP A N 1
ATOM 882 C CA . TRP A 1 98 ? 74.157 41.401 38.783 1.00 14.14 99 TRP A CA 1
ATOM 883 C C . TRP A 1 98 ? 73.391 42.164 37.726 1.00 13.70 99 TRP A C 1
ATOM 884 O O . TRP A 1 98 ? 72.204 42.475 37.941 1.00 15.02 99 TRP A O 1
ATOM 897 N N . LEU A 1 99 ? 74.052 42.482 36.608 1.00 12.91 100 LEU A N 1
ATOM 898 C CA . LEU A 1 99 ? 73.413 43.174 35.460 1.00 12.42 100 LEU A CA 1
ATOM 899 C C . LEU A 1 99 ? 72.577 42.138 34.749 1.00 9.77 100 LEU A C 1
ATOM 900 O O . LEU A 1 99 ? 71.510 42.444 34.253 1.00 10.28 100 LEU A O 1
ATOM 906 N N . GLU A 1 100 ? 73.119 40.936 34.637 1.00 11.45 101 GLU A N 1
ATOM 907 C CA . GLU A 1 100 ? 72.417 39.826 34.041 1.00 11.17 101 GLU A CA 1
ATOM 908 C C . GLU A 1 100 ? 71.324 39.266 34.978 1.00 13.13 101 GLU A C 1
ATOM 909 O O . GLU A 1 100 ? 70.226 38.882 34.523 1.00 14.25 101 GLU A O 1
ATOM 916 N N . VAL A 1 101 ? 71.605 39.196 36.281 1.00 11.20 102 VAL A N 1
ATOM 917 C CA . VAL A 1 101 ? 70.596 38.704 37.217 1.00 11.13 102 VAL A CA 1
ATOM 918 C C . VAL A 1 101 ? 69.322 39.553 37.094 1.00 10.55 102 VAL A C 1
ATOM 919 O O . VAL A 1 101 ? 68.209 39.021 37.063 1.00 10.97 102 VAL A O 1
ATOM 924 N N . GLU A 1 102 ? 69.486 40.867 36.990 1.00 10.50 103 GLU A N 1
ATOM 925 C CA . GLU A 1 102 ? 68.354 41.786 36.871 1.00 11.49 103 GLU A CA 1
ATOM 926 C C . GLU A 1 102 ? 67.563 41.514 35.590 1.00 12.48 103 GLU A C 1
ATOM 927 O O . GLU A 1 102 ? 66.332 41.518 35.595 1.00 11.85 103 GLU A O 1
ATOM 934 N N . SER A 1 103 ? 68.295 41.247 34.516 1.00 12.68 104 SER A N 1
ATOM 935 C CA . SER A 1 103 ? 67.756 41.010 33.198 1.00 12.64 104 SER A CA 1
ATOM 936 C C . SER A 1 103 ? 67.025 39.692 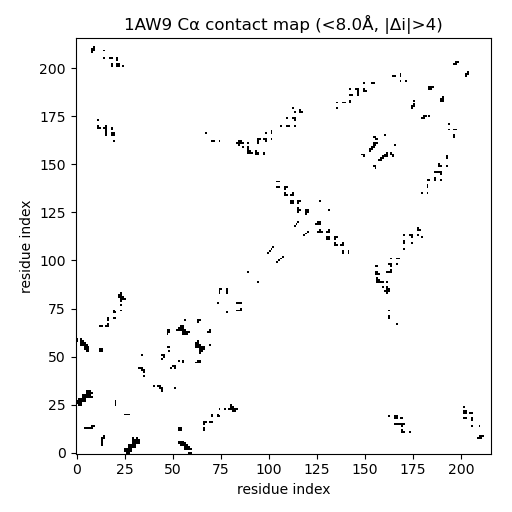33.108 1.00 13.07 104 SER A C 1
ATOM 937 O O . SER A 1 103 ? 65.945 39.627 32.512 1.00 12.90 104 SER A O 1
ATOM 942 N N . HIS A 1 104 ? 67.603 38.655 33.707 1.00 12.04 105 HIS A N 1
ATOM 943 C CA . HIS A 1 104 ? 67.024 37.328 33.651 1.00 16.05 105 HIS A CA 1
ATOM 944 C C . HIS A 1 104 ? 66.240 36.809 34.819 1.00 15.81 105 HIS A C 1
ATOM 945 O O . HIS A 1 104 ? 65.546 35.799 34.677 1.00 16.76 105 HIS A O 1
ATOM 955 N N . HIS A 1 105 ? 66.358 37.436 35.977 1.00 13.06 106 HIS A N 1
ATOM 956 C CA . HIS A 1 105 ? 65.623 36.960 37.136 1.00 12.83 106 HIS A CA 1
ATOM 957 C C . HIS A 1 105 ? 64.688 37.922 37.761 1.00 12.39 106 HIS A C 1
ATOM 958 O O . HIS A 1 105 ? 63.617 37.539 38.217 1.00 15.34 106 HIS A O 1
ATOM 968 N N . PHE A 1 106 ? 65.093 39.167 37.821 1.00 11.76 107 PHE A N 1
ATOM 969 C CA . PHE A 1 106 ? 64.265 40.179 38.432 1.00 10.93 107 PHE A CA 1
ATOM 970 C C . PHE A 1 106 ? 63.247 40.687 37.420 1.00 11.74 107 PHE A C 1
ATOM 971 O O . PHE A 1 106 ? 62.030 40.557 37.623 1.00 12.22 107 PHE A O 1
ATOM 980 N N . TYR A 1 107 ? 63.738 41.189 36.307 1.00 10.77 108 TYR A N 1
ATOM 981 C CA . TYR A 1 107 ? 62.825 41.745 35.318 1.00 12.67 108 TYR A CA 1
ATOM 982 C C . TYR A 1 107 ? 61.678 40.830 34.871 1.00 12.13 108 TYR A C 1
ATOM 983 O O . TYR A 1 107 ? 60.504 41.182 35.039 1.00 13.19 108 TYR A O 1
ATOM 994 N N . PRO A 1 108 ? 61.995 39.610 34.397 1.00 13.17 109 PRO A N 1
ATOM 995 C CA . PRO A 1 108 ? 60.923 38.713 33.954 1.00 12.64 109 PRO A CA 1
ATOM 996 C C . PRO A 1 108 ? 59.855 38.380 34.981 1.00 11.52 109 PRO A C 1
ATOM 997 O O . PRO A 1 108 ? 58.809 37.882 34.637 1.00 13.33 109 PRO A O 1
ATOM 1001 N N . ASN A 1 109 ? 60.150 38.602 36.247 1.00 12.22 110 ASN A N 1
ATOM 1002 C CA . ASN A 1 109 ? 59.175 38.327 37.287 1.00 11.71 110 ASN A CA 1
ATOM 1003 C C . ASN A 1 109 ? 58.518 39.600 37.773 1.00 12.62 110 ASN A C 1
ATOM 1004 O O . ASN A 1 109 ? 57.321 39.586 38.102 1.00 13.02 110 ASN A O 1
ATOM 1012 N N . ALA A 1 110 ? 59.268 40.703 37.763 1.00 12.15 111 ALA A N 1
ATOM 1013 C CA . ALA A 1 110 ? 58.736 41.991 38.206 1.00 12.67 111 ALA A CA 1
ATOM 1014 C C . ALA A 1 110 ? 57.764 42.570 37.212 1.00 13.74 111 ALA A C 1
ATOM 1015 O O . ALA A 1 110 ? 56.730 43.092 37.615 1.00 16.77 111 ALA A O 1
ATOM 1018 N N . SER A 1 111 ? 58.061 42.499 35.914 1.00 15.41 112 SER A N 1
ATOM 1019 C CA . SER A 1 111 ? 57.127 43.082 34.949 1.00 15.61 112 SER A CA 1
ATOM 1020 C C . SER A 1 111 ? 55.735 42.467 34.890 1.00 16.08 112 SER A C 1
ATOM 1021 O O . SER A 1 111 ? 54.758 43.211 34.767 1.00 16.97 112 SER A O 1
ATOM 1026 N N . PRO A 1 112 ? 55.605 41.106 34.871 1.00 16.53 113 PRO A N 1
ATOM 1027 C CA . PRO A 1 112 ? 54.244 40.545 34.824 1.00 14.01 113 PRO A CA 1
ATOM 1028 C C . PRO A 1 112 ? 53.408 41.044 35.987 1.00 13.64 113 PRO A C 1
ATOM 1029 O O . PRO A 1 112 ? 52.219 41.260 35.834 1.00 13.58 113 PRO A O 1
ATOM 1033 N N . LEU A 1 113 ? 54.036 41.211 37.148 1.00 13.06 114 LEU A N 1
ATOM 1034 C CA . LEU A 1 113 ? 53.341 41.668 38.341 1.00 15.75 114 LEU A CA 1
ATOM 1035 C C . LEU A 1 113 ? 52.843 43.107 38.179 1.00 16.82 114 LEU A C 1
ATOM 1036 O O . LEU A 1 113 ? 51.728 43.437 38.574 1.00 18.57 114 LEU A O 1
ATOM 1042 N N . VAL A 1 114 ? 53.678 43.967 37.605 1.00 18.44 115 VAL A N 1
ATOM 1043 C CA . VAL A 1 114 ? 53.308 45.372 37.384 1.00 17.89 115 VAL A CA 1
ATOM 1044 C C . VAL A 1 114 ? 52.235 45.430 36.321 1.00 17.37 115 VAL A C 1
ATOM 1045 O O . VAL A 1 114 ? 51.276 46.184 36.437 1.00 19.98 115 VAL A O 1
ATOM 1050 N N . PHE A 1 115 ? 52.345 44.557 35.336 1.00 15.90 116 PHE A N 1
ATOM 1051 C CA . PHE A 1 115 ? 51.373 44.510 34.283 1.00 17.97 116 PHE A CA 1
ATOM 1052 C C . PHE A 1 115 ? 49.972 44.063 34.717 1.00 18.99 116 PHE A C 1
ATOM 1053 O O . PHE A 1 115 ? 48.970 44.644 34.301 1.00 20.28 116 PHE A O 1
ATOM 1062 N N . GLN A 1 116 ? 49.890 42.960 35.447 1.00 16.78 117 GLN A N 1
ATOM 1063 C CA . GLN A 1 116 ? 48.609 42.455 35.913 1.00 14.79 117 GLN A CA 1
ATOM 1064 C C . GLN A 1 116 ? 47.958 43.318 37.009 1.00 14.81 117 GLN A C 1
ATOM 1065 O O . GLN A 1 116 ? 46.740 43.487 37.034 1.00 15.42 117 GLN A O 1
ATOM 1074 N N . LEU A 1 117 ? 48.765 43.839 37.927 1.00 14.43 118 LEU A N 1
ATOM 1075 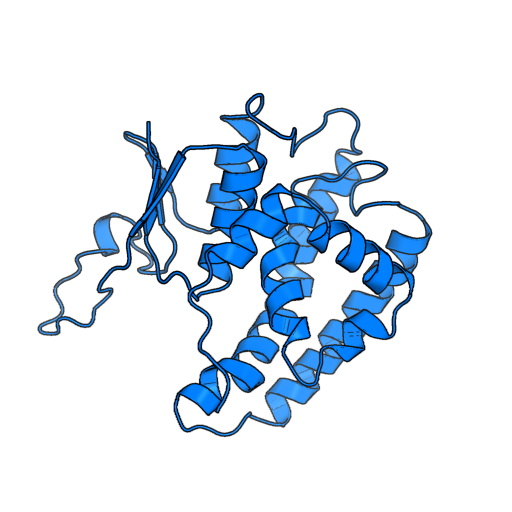C CA . LEU A 1 117 ? 48.231 44.590 39.053 1.00 16.24 118 LEU A CA 1
ATOM 1076 C C . LEU A 1 117 ? 48.051 46.091 38.852 1.00 17.89 118 LEU A C 1
ATOM 1077 O O . LEU A 1 117 ? 47.279 46.704 39.585 1.00 17.55 118 LEU A O 1
ATOM 1083 N N . LEU A 1 118 ? 48.758 46.679 37.880 1.00 19.34 119 LEU A N 1
ATOM 1084 C CA . LEU A 1 118 ? 48.666 48.119 37.603 1.00 21.60 119 LEU A CA 1
ATOM 1085 C C . LEU A 1 118 ? 48.070 48.506 36.263 1.00 22.23 119 LEU A C 1
ATOM 1086 O O . LEU A 1 118 ? 47.178 49.350 36.208 1.00 22.74 119 LEU A O 1
ATOM 1092 N N . VAL A 1 119 ? 48.591 47.911 35.191 1.00 21.80 120 VAL A N 1
ATOM 1093 C CA . VAL A 1 119 ? 48.150 48.200 33.829 1.00 21.49 120 VAL A CA 1
ATOM 1094 C C . VAL A 1 119 ? 46.751 47.684 33.466 1.00 22.59 120 VAL A C 1
ATOM 1095 O O . VAL A 1 119 ? 45.897 48.447 33.014 1.00 22.54 120 VAL A O 1
ATOM 1100 N N . ARG A 1 120 ? 46.527 46.384 33.638 1.00 21.38 121 ARG A N 1
ATOM 1101 C CA . ARG A 1 120 ? 45.244 45.780 33.318 1.00 22.16 121 ARG A CA 1
ATOM 1102 C C . ARG A 1 120 ? 44.037 46.435 33.933 1.00 22.32 121 ARG A C 1
ATOM 1103 O O . ARG A 1 120 ? 43.047 46.626 33.253 1.00 22.42 121 ARG A O 1
ATOM 1117 N N . PRO A 1 121 ? 44.065 46.697 35.248 1.00 22.00 122 PRO A N 1
ATOM 1118 C CA . PRO A 1 121 ? 42.901 47.335 35.845 1.00 21.78 122 PRO A CA 1
ATOM 1119 C C . PRO A 1 121 ? 42.695 48.721 35.210 1.00 23.14 122 PRO A C 1
ATOM 1120 O O . PRO A 1 121 ? 41.571 49.140 35.016 1.00 23.47 122 PRO A O 1
ATOM 1124 N N . LEU A 1 122 ? 43.766 49.424 34.863 1.00 24.80 123 LEU A N 1
ATOM 1125 C CA . LEU A 1 122 ? 43.615 50.735 34.225 1.00 27.89 123 LEU A CA 1
ATOM 1126 C C . LEU A 1 122 ? 42.937 50.612 32.854 1.00 28.70 123 LEU A C 1
ATOM 1127 O O . LEU A 1 122 ? 42.367 51.564 32.336 1.00 29.98 123 LEU A O 1
ATOM 1133 N N . LEU A 1 123 ? 42.998 49.423 32.290 1.00 29.53 124 LEU A N 1
ATOM 1134 C CA . LEU A 1 123 ? 42.404 49.144 31.000 1.00 32.84 124 LEU A CA 1
ATOM 1135 C C . LEU A 1 123 ? 41.091 48.363 31.099 1.00 32.10 124 LEU A C 1
ATOM 1136 O O . LEU A 1 123 ? 40.652 47.750 30.127 1.00 33.68 124 LEU A O 1
ATOM 1142 N N . GLY A 1 124 ? 40.503 48.293 32.277 1.00 31.65 125 GLY A N 1
ATOM 1143 C CA . GLY A 1 124 ? 39.254 47.562 32.388 1.00 31.50 125 GLY A CA 1
ATOM 1144 C C . GLY A 1 124 ? 39.360 46.066 32.595 1.00 32.37 125 GLY A C 1
ATOM 1145 O O . GLY A 1 124 ? 38.361 45.366 32.483 1.00 35.34 125 GLY A O 1
ATOM 1147 N N . GLY A 1 125 ? 40.535 45.556 32.942 1.00 31.82 126 GLY A N 1
ATOM 1148 C CA . GLY A 1 125 ? 40.659 44.123 33.175 1.00 29.29 126 GLY A CA 1
ATOM 1149 C C . GLY A 1 125 ? 41.078 43.730 34.587 1.00 27.65 126 GLY A C 1
ATOM 1150 O O . GLY A 1 125 ? 41.752 44.487 35.297 1.00 28.35 126 GLY A O 1
ATOM 1152 N N . ALA A 1 126 ? 40.687 42.530 35.001 1.00 24.87 127 ALA A N 1
ATOM 1153 C CA . ALA A 1 126 ? 41.050 42.031 36.321 1.00 23.32 127 ALA A CA 1
ATOM 1154 C C . ALA A 1 126 ? 42.366 41.249 36.252 1.00 21.98 127 ALA A C 1
ATOM 1155 O O . ALA A 1 126 ? 42.630 40.542 35.284 1.00 20.28 127 ALA A O 1
ATOM 1158 N N . PRO A 1 127 ? 43.215 41.390 37.282 1.00 20.94 128 PRO A N 1
ATOM 1159 C CA . PRO A 1 127 ? 44.503 40.690 37.339 1.00 19.12 128 PRO A CA 1
ATOM 1160 C C . PRO A 1 127 ? 44.299 39.176 37.200 1.00 18.11 128 PRO A C 1
ATOM 1161 O O . PRO A 1 127 ? 43.308 38.634 37.693 1.00 19.09 128 PRO A O 1
ATOM 1165 N N . ASP A 1 128 ? 45.215 38.505 36.504 1.00 17.68 129 ASP A N 1
ATOM 1166 C CA . ASP A 1 128 ? 45.153 37.070 36.344 1.00 13.65 129 ASP A CA 1
ATOM 1167 C C . ASP A 1 128 ? 45.831 36.443 37.578 1.00 14.17 129 ASP A C 1
ATOM 1168 O O . ASP A 1 128 ? 47.044 36.476 37.705 1.00 15.17 129 ASP A O 1
ATOM 1174 N N . ALA A 1 129 ? 45.053 35.800 38.442 1.00 11.18 130 ALA A N 1
ATOM 1175 C CA . ALA A 1 129 ? 45.582 35.193 39.653 1.00 11.60 130 ALA A CA 1
ATOM 1176 C C . ALA A 1 129 ? 46.700 34.212 39.408 1.00 10.94 130 ALA A C 1
ATOM 1177 O O . ALA A 1 129 ? 47.619 34.126 40.193 1.00 12.88 130 ALA A O 1
ATOM 1180 N N . ALA A 1 130 ? 46.612 33.452 38.334 1.00 10.15 131 ALA A N 1
ATOM 1181 C CA . ALA A 1 130 ? 47.626 32.462 38.058 1.00 10.93 131 ALA A CA 1
ATOM 1182 C C . ALA A 1 130 ? 48.973 33.092 37.733 1.00 12.05 131 ALA A C 1
ATOM 1183 O O . ALA A 1 130 ? 50.016 32.540 38.068 1.00 12.78 131 ALA A O 1
ATOM 1186 N N . VAL A 1 131 ? 48.932 34.205 37.003 1.00 11.52 132 VAL A N 1
ATOM 1187 C CA . VAL A 1 131 ? 50.128 34.936 36.588 1.00 10.55 132 VAL A CA 1
ATOM 1188 C C . VAL A 1 131 ? 50.748 35.641 37.782 1.00 11.85 132 VAL A C 1
ATOM 1189 O O . VAL A 1 131 ? 51.956 35.609 37.974 1.00 13.21 132 VAL A O 1
ATOM 1194 N N . VAL A 1 132 ? 49.906 36.252 38.603 1.00 11.57 133 VAL A N 1
ATOM 1195 C CA . VAL A 1 132 ? 50.390 36.926 39.796 1.00 12.99 133 VAL A CA 1
ATOM 1196 C C . VAL A 1 132 ? 51.060 35.908 40.733 1.00 13.28 133 VAL A C 1
ATOM 1197 O O . VAL A 1 132 ? 52.185 36.140 41.174 1.00 13.85 133 VAL A O 1
ATOM 1202 N N . ASP A 1 133 ? 50.393 34.784 41.011 1.00 11.88 134 ASP A N 1
ATOM 1203 C CA . ASP A 1 133 ? 50.938 33.759 41.881 1.00 12.45 134 ASP A CA 1
ATOM 1204 C C . ASP A 1 133 ? 52.203 33.191 41.412 1.00 13.04 134 ASP A C 1
ATOM 1205 O O . ASP A 1 133 ? 53.068 32.985 42.223 1.00 14.75 134 ASP A O 1
ATOM 1211 N N . LYS A 1 134 ? 52.276 32.807 40.148 1.00 10.75 135 LYS A N 1
ATOM 1212 C CA . LYS A 1 134 ? 53.509 32.265 39.612 1.00 11.38 135 LYS A CA 1
ATOM 1213 C C . LYS A 1 134 ? 54.681 33.262 39.788 1.00 11.45 135 LYS A C 1
ATOM 1214 O O . LYS A 1 134 ? 55.746 32.918 40.312 1.00 13.22 135 LYS A O 1
ATOM 1224 N N . HIS A 1 135 ? 54.487 34.493 39.338 1.00 9.98 136 HIS A N 1
ATOM 1225 C CA . HIS A 1 135 ? 55.547 35.467 39.442 1.00 9.42 136 HIS A CA 1
ATOM 1226 C C . HIS A 1 135 ? 55.867 36.041 40.786 1.00 8.64 136 HIS A C 1
ATOM 1227 O O . HIS A 1 135 ? 57.008 36.331 41.017 1.00 11.70 136 HIS A O 1
ATOM 1237 N N . ALA A 1 136 ? 54.888 36.168 41.680 1.00 8.17 137 ALA A N 1
ATOM 1238 C CA . ALA A 1 136 ? 55.161 36.669 43.004 1.00 8.58 137 ALA A CA 1
ATOM 1239 C C . ALA A 1 136 ? 56.068 35.666 43.713 1.00 9.92 137 ALA A C 1
ATOM 1240 O O . ALA A 1 136 ? 56.973 36.024 44.452 1.00 12.05 137 ALA A O 1
ATOM 1243 N N . GLU A 1 137 ? 55.789 34.390 43.518 1.00 11.54 138 GLU A N 1
ATOM 1244 C CA . GLU A 1 137 ? 56.571 33.360 44.150 1.00 11.24 138 GLU A CA 1
ATOM 1245 C C . GLU A 1 137 ? 57.971 33.253 43.583 1.00 11.46 138 GLU A C 1
ATOM 1246 O O . GLU A 1 137 ? 58.938 33.057 44.330 1.00 13.70 138 GLU A O 1
ATOM 1253 N N . GLN A 1 138 ? 58.077 33.343 42.259 1.00 10.37 139 GLN A N 1
ATOM 1254 C CA . GLN A 1 138 ? 59.369 33.303 41.599 1.00 8.79 139 GLN A CA 1
ATOM 1255 C C . GLN A 1 138 ? 60.215 34.517 42.001 1.00 10.32 139 GLN A C 1
ATOM 1256 O O . GLN A 1 138 ? 61.404 34.378 42.256 1.00 9.36 139 GLN A O 1
ATOM 1265 N N . LEU A 1 139 ? 59.597 35.698 42.070 1.00 9.43 140 LEU A N 1
ATOM 1266 C CA . LEU A 1 139 ? 60.287 36.933 42.474 1.00 9.54 140 LEU A CA 1
ATOM 1267 C C . LEU A 1 139 ? 60.678 36.786 43.924 1.00 11.53 140 LEU A C 1
ATOM 1268 O O . LEU A 1 139 ? 61.777 37.160 44.274 1.00 14.52 140 LEU A O 1
ATOM 1274 N N . ALA A 1 140 ? 59.810 36.226 44.767 1.00 12.17 141 ALA A N 1
ATOM 1275 C CA . ALA A 1 140 ? 60.155 35.992 46.180 1.00 12.08 141 ALA A CA 1
ATOM 1276 C C . ALA A 1 140 ? 61.460 35.178 46.307 1.00 13.28 141 ALA A C 1
ATOM 1277 O O . ALA A 1 140 ? 62.343 35.568 47.075 1.00 13.72 141 ALA A O 1
ATOM 1280 N N . LYS A 1 141 ? 61.566 34.043 45.603 1.00 11.85 142 LYS A N 1
ATOM 1281 C CA . LYS A 1 141 ? 62.785 33.230 45.651 1.00 12.90 142 LYS A CA 1
ATOM 1282 C C . LYS A 1 141 ? 63.990 34.040 45.169 1.00 13.22 142 LYS A C 1
ATOM 1283 O O . LYS A 1 141 ? 65.098 33.909 45.693 1.00 13.67 142 LYS A O 1
ATOM 1293 N N . VAL A 1 142 ? 63.787 34.811 44.110 1.00 12.44 143 VAL A N 1
ATOM 1294 C CA . VAL A 1 142 ? 64.828 35.666 43.563 1.00 11.64 143 VAL A CA 1
ATOM 1295 C C . VAL A 1 142 ? 65.253 36.697 44.627 1.00 11.68 143 VAL A C 1
ATOM 1296 O O . VAL A 1 142 ? 66.451 36.863 44.871 1.00 14.43 143 VAL A O 1
ATOM 1301 N N . LEU A 1 143 ? 64.296 37.345 45.292 1.00 12.60 144 LEU A N 1
ATOM 1302 C CA . LEU A 1 143 ? 64.615 38.341 46.322 1.00 10.76 144 LEU A CA 1
ATOM 1303 C C . LEU A 1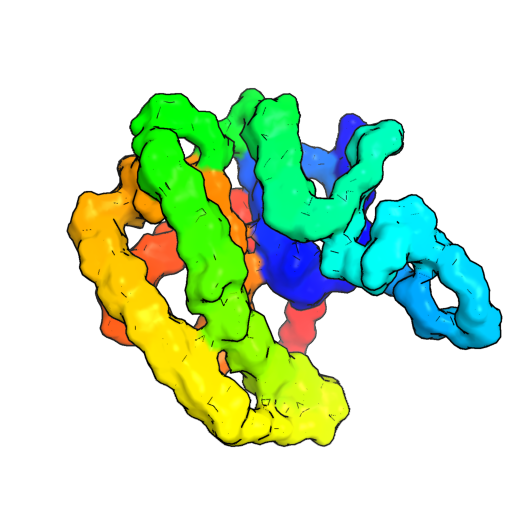 143 ? 65.249 37.762 47.615 1.00 12.06 144 LEU A C 1
ATOM 1304 O O . LEU A 1 143 ? 65.872 38.495 48.376 1.00 14.53 144 LEU A O 1
ATOM 1310 N N . ASP A 1 144 ? 65.154 36.444 47.820 1.00 12.56 145 ASP A N 1
ATOM 1311 C CA . ASP A 1 144 ? 65.781 35.784 48.962 1.00 12.89 145 ASP A CA 1
ATOM 1312 C C . ASP A 1 144 ? 67.270 35.733 48.692 1.00 11.91 145 ASP A C 1
ATOM 1313 O O . ASP A 1 144 ? 68.068 35.722 49.610 1.00 12.16 145 ASP A O 1
ATOM 1319 N N . VAL A 1 145 ? 67.633 35.621 47.420 1.00 13.13 146 VAL A N 1
ATOM 1320 C CA . VAL A 1 145 ? 69.034 35.609 47.027 1.00 14.02 146 VAL A CA 1
ATOM 13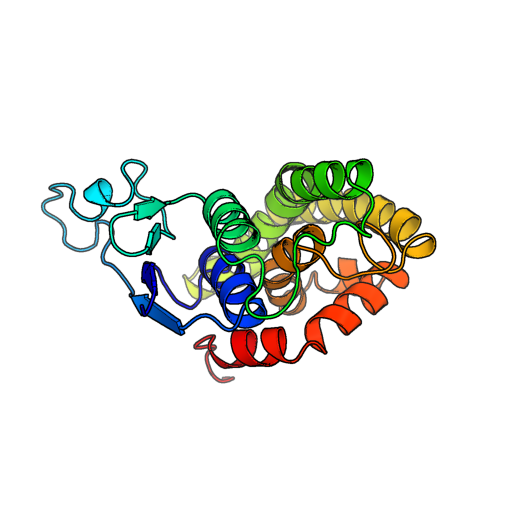21 C C . VAL A 1 145 ? 69.613 37.030 47.097 1.00 14.83 146 VAL A C 1
ATOM 1322 O O . VAL A 1 145 ? 70.772 37.205 47.438 1.00 17.80 146 VAL A O 1
ATOM 1327 N N . TYR A 1 146 ? 68.812 38.039 46.769 1.00 14.81 147 TYR A N 1
ATOM 1328 C CA . TYR A 1 146 ? 69.241 39.426 46.854 1.00 13.37 147 TYR A CA 1
ATOM 1329 C C . TYR A 1 146 ? 69.461 39.734 48.339 1.00 13.86 147 TYR A C 1
ATOM 1330 O O . TYR A 1 146 ? 70.398 40.416 48.715 1.00 17.17 147 TYR A O 1
ATOM 1341 N N . GLU A 1 147 ? 68.562 39.258 49.178 1.00 14.63 148 GLU A N 1
ATOM 1342 C CA . GLU A 1 147 ? 68.634 39.501 50.606 1.00 14.87 148 GLU A CA 1
ATOM 1343 C C . GLU A 1 147 ? 69.940 38.989 51.214 1.00 15.62 148 GLU A C 1
ATOM 1344 O O . GLU A 1 147 ? 70.610 39.698 51.960 1.00 14.62 148 GLU A O 1
ATOM 1351 N N . ALA A 1 148 ? 70.300 37.753 50.906 1.00 14.76 149 ALA A N 1
ATOM 1352 C CA . ALA A 1 148 ? 71.527 37.191 51.425 1.00 15.28 149 ALA A CA 1
ATOM 1353 C C . ALA A 1 148 ? 72.738 37.946 50.856 1.00 17.95 149 ALA A C 1
ATOM 1354 O O . ALA A 1 148 ? 73.714 38.206 51.558 1.00 20.28 149 ALA A O 1
ATOM 1357 N N . HIS A 1 149 ? 72.660 38.340 49.593 1.00 17.46 150 HIS A N 1
ATOM 1358 C CA . HIS A 1 149 ? 73.753 39.072 48.972 1.00 16.71 150 HIS A CA 1
ATOM 1359 C C . HIS A 1 149 ? 73.912 40.469 49.556 1.00 16.58 150 HIS A C 1
ATOM 1360 O O . HIS A 1 149 ? 75.021 40.954 49.745 1.00 18.87 150 HIS A O 1
ATOM 1370 N N . LEU A 1 150 ? 72.796 41.159 49.712 1.00 17.81 151 LEU A N 1
ATOM 1371 C CA . LEU A 1 150 ? 72.785 42.512 50.224 1.00 18.74 151 LEU A CA 1
ATOM 1372 C C . LEU A 1 150 ? 73.091 42.588 51.723 1.00 20.82 151 LEU A C 1
ATOM 1373 O O . LEU A 1 150 ? 73.358 43.671 52.260 1.00 23.40 151 LEU A O 1
ATOM 1379 N N . ALA A 1 151 ? 73.027 41.455 52.409 1.00 21.53 152 ALA A N 1
ATOM 1380 C CA . ALA A 1 151 ? 73.374 41.429 53.819 1.00 24.28 152 ALA A CA 1
ATOM 1381 C C . ALA A 1 151 ? 74.908 41.509 53.838 1.00 25.21 152 ALA A C 1
ATOM 1382 O O . ALA A 1 151 ? 75.490 41.996 54.780 1.00 26.50 152 ALA A O 1
ATOM 1385 N N . ARG A 1 152 ? 75.547 41.073 52.761 1.00 25.98 153 ARG A N 1
ATOM 1386 C CA . ARG A 1 152 ? 76.992 41.118 52.652 1.00 27.83 153 ARG A CA 1
ATOM 1387 C C . ARG A 1 152 ? 77.581 42.224 51.768 1.00 28.26 153 ARG A C 1
ATOM 1388 O O . ARG A 1 152 ? 78.798 42.356 51.727 1.00 31.37 153 ARG A O 1
ATOM 1402 N N . ASN A 1 153 ? 76.764 43.036 51.094 1.00 26.47 154 ASN A N 1
ATOM 1403 C CA . ASN A 1 153 ? 77.274 44.085 50.206 1.00 22.85 154 ASN A CA 1
ATOM 1404 C C . ASN A 1 153 ? 76.375 45.270 50.331 1.00 23.47 154 ASN A C 1
ATOM 1405 O O . ASN A 1 153 ? 75.170 45.115 50.394 1.00 26.58 154 ASN A O 1
ATOM 1413 N N . LYS A 1 154 ? 76.920 46.466 50.316 1.00 23.73 155 LYS A N 1
ATOM 1414 C CA . LYS A 1 154 ? 76.066 47.613 50.454 1.00 24.81 155 LYS A CA 1
ATOM 1415 C C . LYS A 1 154 ? 75.143 47.716 49.248 1.00 23.86 155 LYS A C 1
ATOM 1416 O O . LYS A 1 154 ? 73.941 47.997 49.374 1.00 23.73 155 LYS A O 1
ATOM 1426 N N . TYR A 1 155 ? 75.736 47.569 48.071 1.00 22.59 156 TYR A N 1
ATOM 1427 C CA . TYR A 1 155 ? 75.006 47.604 46.819 1.00 20.82 156 TYR A CA 1
ATOM 1428 C C . TYR A 1 155 ? 75.339 46.324 46.116 1.00 19.85 156 TYR A C 1
ATOM 1429 O O . TYR A 1 155 ? 76.212 45.580 46.562 1.00 18.83 156 TYR A O 1
ATOM 1440 N N . LEU A 1 156 ? 74.653 46.073 45.002 1.00 21.49 157 LEU A N 1
ATOM 1441 C CA . LEU A 1 156 ? 74.837 44.848 44.206 1.00 20.32 157 LEU A CA 1
ATOM 1442 C C . LEU A 1 156 ? 76.288 44.516 43.881 1.00 21.02 157 LEU A C 1
ATOM 1443 O O . LEU A 1 156 ? 76.739 43.408 44.164 1.00 22.04 157 LEU A O 1
ATOM 1449 N N . ALA A 1 157 ? 77.021 45.475 43.321 1.00 23.99 158 ALA A N 1
ATOM 1450 C CA . ALA A 1 157 ? 78.412 45.247 42.936 1.00 27.09 158 ALA A CA 1
ATOM 1451 C C . ALA A 1 157 ? 79.463 45.551 44.023 1.00 28.63 158 ALA A C 1
ATOM 1452 O O . ALA A 1 157 ? 80.667 45.400 43.782 1.00 29.96 158 ALA A O 1
ATOM 1455 N N . GLY A 1 158 ? 79.014 46.014 45.188 1.00 29.13 159 GLY A N 1
ATOM 1456 C CA . GLY A 1 158 ? 79.945 46.334 46.247 1.00 29.78 159 GLY A CA 1
ATOM 1457 C C . GLY A 1 158 ? 79.552 47.528 47.089 1.00 31.24 159 GLY A C 1
ATOM 1458 O O . GLY A 1 158 ? 78.385 47.731 47.392 1.00 30.39 159 GLY A O 1
ATOM 1460 N N . ASP A 1 159 ? 80.545 48.326 47.454 1.00 32.18 160 ASP A N 1
ATOM 1461 C CA . ASP A 1 159 ? 80.356 49.489 48.294 1.00 33.66 160 ASP A CA 1
ATOM 1462 C C . ASP A 1 159 ? 79.637 50.637 47.644 1.00 33.24 160 ASP A C 1
ATOM 1463 O O . ASP A 1 159 ? 79.032 51.470 48.323 1.00 32.95 160 ASP A O 1
ATOM 1469 N N . GLU A 1 160 ? 79.735 50.720 46.329 1.00 33.33 161 GLU A N 1
ATOM 1470 C CA . GLU A 1 160 ? 79.126 51.833 45.618 1.00 32.65 161 GLU A CA 1
ATOM 1471 C C . GLU A 1 160 ? 77.976 51.486 44.716 1.00 29.93 161 GLU A C 1
ATOM 1472 O O 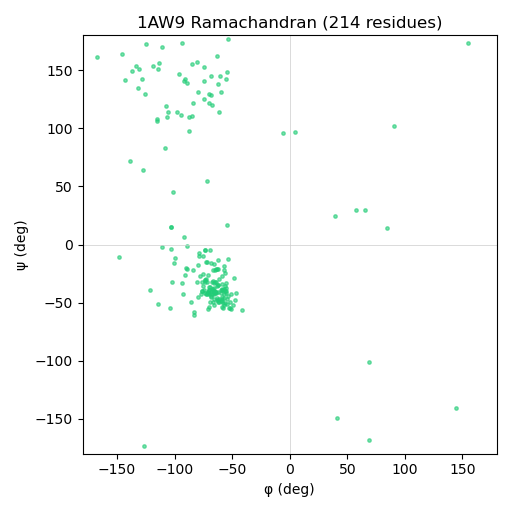. GLU A 1 160 ? 77.854 50.355 44.251 1.00 29.52 161 GLU A O 1
ATOM 1479 N N . PHE A 1 161 ? 77.144 52.492 44.486 1.00 25.95 162 PHE A N 1
ATOM 1480 C CA . PHE A 1 161 ? 75.978 52.408 43.638 1.00 24.01 162 PHE A CA 1
ATOM 1481 C C . PHE A 1 161 ? 76.490 52.389 42.189 1.00 25.66 162 PHE A C 1
ATOM 1482 O O . PHE A 1 161 ? 77.315 53.224 41.796 1.00 25.88 162 PHE A O 1
ATOM 1491 N N . THR A 1 162 ? 76.082 51.368 41.439 1.00 22.96 163 THR A N 1
ATOM 1492 C CA . THR A 1 162 ? 76.512 51.241 40.066 1.00 21.18 163 THR A CA 1
ATOM 1493 C C . THR A 1 162 ? 75.301 51.084 39.161 1.00 21.21 163 THR A C 1
ATOM 1494 O O . THR A 1 162 ? 74.152 51.226 39.602 1.00 19.02 163 THR A O 1
ATOM 1500 N N . LEU A 1 163 ? 75.578 50.826 37.880 1.00 20.73 164 LEU A N 1
ATOM 1501 C CA . LEU A 1 163 ? 74.564 50.623 36.861 1.00 16.83 164 LEU A CA 1
ATOM 1502 C C . LEU A 1 163 ? 73.656 49.454 37.283 1.00 15.11 164 LEU A C 1
ATOM 1503 O O . LEU A 1 163 ? 72.434 49.504 37.101 1.00 16.02 164 LEU A O 1
ATOM 1509 N N . ALA A 1 164 ? 74.255 48.420 37.860 1.00 13.80 165 ALA A N 1
ATOM 1510 C CA . ALA A 1 164 ? 73.504 47.256 38.316 1.00 14.62 165 ALA A CA 1
ATOM 1511 C C . ALA A 1 164 ? 72.320 47.656 39.198 1.00 15.87 165 ALA A C 1
ATOM 1512 O O . ALA A 1 164 ? 71.210 47.157 38.986 1.00 16.71 165 ALA A O 1
ATOM 1515 N N . ASP A 1 165 ? 72.512 48.606 40.120 1.00 16.69 166 ASP A N 1
ATOM 1516 C CA . ASP A 1 165 ? 71.409 49.023 41.013 1.00 16.38 166 ASP A CA 1
ATOM 1517 C C . ASP A 1 165 ? 70.394 49.912 40.314 1.00 17.69 166 ASP A C 1
ATOM 1518 O O . ASP A 1 165 ? 69.188 49.763 40.523 1.00 18.91 166 ASP A O 1
ATOM 1524 N N . ALA A 1 166 ? 70.892 50.819 39.475 1.00 16.79 167 ALA A N 1
ATOM 1525 C CA . ALA A 1 166 ? 70.060 51.785 38.791 1.00 15.94 167 ALA A CA 1
ATOM 1526 C C . ALA A 1 166 ? 69.042 51.125 37.849 1.00 17.55 167 ALA A C 1
ATOM 1527 O O . ALA A 1 166 ? 67.909 51.614 37.704 1.00 15.58 167 ALA A O 1
ATOM 1530 N N . ASN A 1 167 ? 69.452 50.008 37.236 1.00 16.42 168 ASN A N 1
ATOM 1531 C CA . ASN A 1 167 ? 68.600 49.264 36.305 1.00 16.56 168 ASN A CA 1
ATOM 1532 C C . ASN A 1 167 ? 67.379 48.657 36.994 1.00 16.58 168 ASN A C 1
ATOM 1533 O O . ASN A 1 167 ? 66.384 48.338 36.343 1.00 17.14 168 ASN A O 1
ATOM 1541 N N . HIS A 1 168 ? 67.431 48.576 38.324 1.00 14.86 169 HIS A N 1
ATOM 1542 C CA . HIS A 1 168 ? 66.342 48.028 39.108 1.00 11.64 169 HIS A CA 1
ATOM 1543 C C . HIS A 1 168 ? 65.367 49.062 39.538 1.00 12.29 169 HIS A C 1
ATOM 1544 O O . HIS A 1 168 ? 64.224 48.740 39.776 1.00 14.71 169 HIS A O 1
ATOM 1554 N N . ALA A 1 169 ? 65.800 50.307 39.664 1.00 13.66 170 ALA A N 1
ATOM 1555 C CA . ALA A 1 169 ? 64.942 51.343 40.213 1.00 13.12 170 ALA A CA 1
ATOM 1556 C C . ALA A 1 169 ? 63.504 51.559 39.751 1.00 15.55 170 ALA A C 1
ATOM 1557 O O . ALA A 1 169 ? 62.614 51.712 40.605 1.00 16.26 170 ALA A O 1
ATOM 1560 N N . SER A 1 170 ? 63.253 51.602 38.433 1.00 17.49 171 SER A N 1
ATOM 1561 C CA . SER A 1 170 ? 61.899 51.843 37.939 1.00 14.53 171 SER A CA 1
ATOM 1562 C C . SER A 1 170 ? 60.959 50.727 38.300 1.00 14.78 171 SER A C 1
ATOM 1563 O O . SER A 1 170 ? 59.836 50.989 38.708 1.00 15.86 171 SER A O 1
ATOM 1568 N N . TYR A 1 171 ? 61.412 49.484 38.194 1.00 15.04 172 TYR A N 1
ATOM 1569 C CA . TYR A 1 171 ? 60.557 48.378 38.551 1.00 13.21 172 TYR A CA 1
ATOM 1570 C C . TYR A 1 171 ? 60.348 48.221 40.048 1.00 14.34 172 TYR A C 1
ATOM 1571 O O . TYR A 1 171 ? 59.259 47.825 40.460 1.00 15.77 172 TYR A O 1
ATOM 1582 N N . LEU A 1 172 ? 61.327 48.604 40.876 1.00 11.85 173 LEU A N 1
ATOM 1583 C CA . LEU A 1 172 ? 61.145 48.543 42.324 1.00 11.68 173 LEU A CA 1
ATOM 1584 C C . LEU A 1 172 ? 60.079 49.590 42.684 1.00 14.16 173 LEU A C 1
ATOM 1585 O O . LEU A 1 172 ? 59.192 49.358 43.517 1.00 13.32 173 LEU A O 1
ATOM 1591 N N . LEU A 1 173 ? 60.168 50.740 42.021 1.00 16.46 174 LEU A N 1
ATOM 1592 C CA . LEU A 1 173 ? 59.229 51.844 42.203 1.00 18.22 174 LEU A CA 1
ATOM 1593 C C . LEU A 1 173 ? 57.806 51.377 41.907 1.00 18.38 174 LEU A C 1
ATOM 1594 O O . LEU A 1 173 ? 56.916 51.505 42.738 1.00 20.11 174 LEU A O 1
ATOM 1600 N N . TYR A 1 174 ? 57.583 50.812 40.731 1.00 19.61 175 TYR A N 1
ATOM 1601 C CA . TYR A 1 174 ? 56.243 50.341 40.378 1.00 20.12 175 TYR A CA 1
ATOM 1602 C C . TYR A 1 174 ? 55.757 49.204 41.271 1.00 19.47 175 TYR A C 1
ATOM 1603 O O . TYR A 1 174 ? 54.595 49.192 41.658 1.00 18.55 175 TYR A O 1
ATOM 1614 N N . LEU A 1 175 ? 56.644 48.264 41.605 1.00 18.97 176 LEU A N 1
ATOM 1615 C CA . LEU A 1 175 ? 56.304 47.153 42.490 1.00 18.97 176 LEU A CA 1
ATOM 1616 C C . LEU A 1 175 ? 55.768 47.705 43.816 1.00 20.40 176 LEU A C 1
ATOM 1617 O O . LEU A 1 175 ? 54.828 47.139 44.383 1.00 19.66 176 LEU A O 1
ATOM 1623 N N . SER A 1 176 ? 56.379 48.791 44.316 1.00 19.43 177 SER A N 1
ATOM 1624 C CA . SER A 1 176 ? 55.956 49.396 45.580 1.00 21.40 177 SER A CA 1
ATOM 1625 C C . SER A 1 176 ? 54.528 49.936 45.575 1.00 21.56 177 SER A C 1
ATOM 1626 O O . SER A 1 176 ? 53.924 50.063 46.628 1.00 23.65 177 SER A O 1
ATOM 1631 N N . LYS A 1 177 ? 53.977 50.201 44.398 1.00 21.90 178 LYS A N 1
ATOM 1632 C CA . LYS A 1 177 ? 52.604 50.683 44.276 1.00 21.38 178 LYS A CA 1
ATOM 1633 C C . LYS A 1 177 ? 51.597 49.556 44.102 1.00 21.69 178 LYS A C 1
ATOM 1634 O O . LYS A 1 177 ? 50.421 49.807 43.868 1.00 22.61 178 LYS A O 1
ATOM 1644 N N . THR A 1 178 ? 52.052 48.313 44.215 1.00 21.08 179 THR A N 1
ATOM 1645 C CA . THR A 1 178 ? 51.141 47.184 44.067 1.00 19.98 179 THR A CA 1
ATOM 1646 C C . THR A 1 178 ? 50.966 46.504 45.402 1.00 19.69 179 THR A C 1
ATOM 1647 O O . THR A 1 178 ? 51.720 46.738 46.362 1.00 19.49 179 THR A O 1
ATOM 1653 N N . PRO A 1 179 ? 50.001 45.592 45.460 1.00 19.11 180 PRO A N 1
ATOM 1654 C CA . PRO A 1 179 ? 49.729 44.827 46.672 1.00 18.22 180 PRO A CA 1
ATOM 1655 C C . PRO A 1 179 ? 50.897 43.869 46.920 1.00 17.38 180 PRO A C 1
ATOM 1656 O O . PRO A 1 179 ? 50.856 43.103 47.865 1.00 20.15 180 PRO A O 1
ATOM 1660 N N . LYS A 1 180 ? 51.868 43.798 46.014 1.00 15.77 181 LYS A N 1
ATOM 1661 C CA . LYS A 1 180 ? 52.980 42.907 46.226 1.00 12.85 181 LYS A CA 1
ATOM 1662 C C . LYS A 1 180 ? 54.176 43.673 46.678 1.00 14.64 181 LYS A C 1
ATOM 1663 O O . LYS A 1 180 ? 55.285 43.161 46.649 1.00 17.44 181 LYS A O 1
ATOM 1673 N N . ALA A 1 181 ? 53.985 44.908 47.109 1.00 16.99 182 ALA A N 1
ATOM 1674 C CA . ALA A 1 181 ? 55.112 45.695 47.589 1.00 16.96 182 ALA A CA 1
ATOM 1675 C C . ALA A 1 181 ? 55.772 44.947 48.759 1.00 18.22 182 ALA A C 1
ATOM 1676 O O . ALA A 1 181 ? 56.971 45.074 48.976 1.00 21.95 182 ALA A O 1
ATOM 1679 N N . GLY A 1 182 ? 55.010 44.124 49.478 1.00 16.28 183 GLY A N 1
ATOM 1680 C CA . GLY A 1 182 ? 55.574 43.375 50.583 1.00 15.72 183 GLY A CA 1
ATOM 1681 C C . GLY A 1 182 ? 56.769 42.477 50.281 1.00 18.13 183 GLY A C 1
ATOM 1682 O O . GLY A 1 182 ? 57.557 42.180 51.173 1.00 18.87 183 GLY A O 1
ATOM 1684 N N . LEU A 1 183 ? 56.929 42.040 49.038 1.00 18.53 184 LEU A N 1
ATOM 1685 C CA . LEU A 1 183 ? 58.047 41.174 48.675 1.00 19.11 184 LEU A CA 1
ATOM 1686 C C . LEU A 1 183 ? 59.357 41.885 48.994 1.00 19.57 184 LEU A C 1
ATOM 1687 O O . LEU A 1 183 ? 60.338 41.269 49.408 1.00 18.41 184 LEU A O 1
ATOM 1693 N N . VAL A 1 184 ? 59.342 43.200 48.829 1.00 18.71 185 VAL A N 1
ATOM 1694 C CA . VAL A 1 184 ? 60.513 44.011 49.104 1.00 20.86 185 VAL A CA 1
ATOM 1695 C C . VAL A 1 184 ? 60.573 44.378 50.572 1.00 20.57 185 VAL A C 1
ATOM 1696 O O . VAL A 1 184 ? 61.590 44.176 51.238 1.00 21.70 185 VAL A O 1
ATOM 1701 N N . ALA A 1 185 ? 59.463 44.880 51.084 1.00 17.79 186 ALA A N 1
ATOM 1702 C CA . ALA A 1 185 ? 59.418 45.305 52.466 1.00 19.40 186 ALA A CA 1
ATOM 1703 C C . ALA A 1 185 ? 59.791 44.226 53.480 1.00 19.44 186 ALA A C 1
ATOM 1704 O O . ALA A 1 185 ? 60.504 44.479 54.441 1.00 22.43 186 ALA A O 1
ATOM 1707 N N . ALA A 1 186 ? 59.378 43.006 53.216 1.00 17.12 187 ALA A N 1
ATOM 1708 C CA . ALA A 1 186 ? 59.615 41.925 54.131 1.00 15.82 187 ALA A CA 1
ATOM 1709 C C . ALA A 1 186 ? 61.035 41.442 54.165 1.00 16.06 187 ALA A C 1
ATOM 1710 O O . ALA A 1 186 ? 61.368 40.535 54.922 1.00 18.59 187 ALA A O 1
ATOM 1713 N N . ARG A 1 187 ? 61.876 41.973 53.306 1.00 16.19 188 ARG A N 1
ATOM 1714 C CA . ARG A 1 187 ? 63.255 41.524 53.299 1.00 15.23 188 ARG A CA 1
ATOM 1715 C C . ARG A 1 187 ? 64.059 42.736 53.710 1.00 16.70 188 ARG A C 1
ATOM 1716 O O . ARG A 1 187 ? 64.206 43.685 52.960 1.00 18.40 188 ARG A O 1
ATOM 1730 N N . PRO A 1 188 ? 64.593 42.716 54.933 1.00 17.90 189 PRO A N 1
ATOM 1731 C CA . PRO A 1 188 ? 65.392 43.774 55.556 1.00 16.84 189 PRO A CA 1
ATOM 1732 C C . PRO A 1 188 ? 66.412 44.473 54.706 1.00 12.72 189 PRO A C 1
ATOM 1733 O O . PRO A 1 188 ? 66.401 45.684 54.620 1.00 16.48 189 PRO A O 1
ATOM 1737 N N . HIS A 1 189 ? 67.330 43.741 54.122 1.00 11.65 190 HIS A N 1
ATOM 1738 C CA . HIS A 1 189 ? 68.346 44.402 53.309 1.00 15.05 190 HIS A CA 1
ATOM 1739 C C . HIS A 1 189 ? 67.866 44.845 51.970 1.00 17.04 190 HIS A C 1
ATOM 1740 O O . HIS A 1 189 ? 68.374 45.837 51.427 1.00 18.40 190 HIS A O 1
ATOM 1750 N N . VAL A 1 190 ? 66.928 44.094 51.391 1.00 17.61 191 VAL A N 1
ATOM 1751 C CA . VAL A 1 190 ? 66.387 44.495 50.107 1.00 14.66 191 VAL A CA 1
ATOM 1752 C C . VAL A 1 190 ? 65.718 45.835 50.361 1.00 15.53 191 VAL A C 1
ATOM 1753 O O . VAL A 1 190 ? 66.030 46.808 49.678 1.00 15.95 191 VAL A O 1
ATOM 1758 N N . LYS A 1 191 ? 64.909 45.909 51.423 1.00 15.92 192 LYS A N 1
ATOM 1759 C CA . LYS A 1 191 ? 64.201 47.132 51.815 1.00 17.66 192 LYS A CA 1
ATOM 1760 C C . LYS A 1 191 ? 65.142 48.335 52.053 1.00 18.45 192 LYS A C 1
ATOM 1761 O O . LYS A 1 191 ? 64.925 49.425 51.504 1.00 19.21 192 LYS A O 1
ATOM 1771 N N . ALA A 1 192 ? 66.187 48.142 52.858 1.00 18.31 193 ALA A N 1
ATOM 1772 C CA . ALA A 1 192 ? 67.166 49.203 53.115 1.00 17.53 193 ALA A CA 1
ATOM 1773 C C . ALA A 1 192 ? 67.786 49.652 51.780 1.00 18.40 193 ALA A C 1
ATOM 1774 O O . ALA A 1 192 ? 67.825 50.841 51.455 1.00 19.81 193 ALA A O 1
ATOM 1777 N N . TRP A 1 193 ? 68.244 48.676 51.000 1.00 18.63 194 TRP A N 1
ATOM 1778 C CA . TRP A 1 193 ? 68.853 48.918 49.697 1.00 17.25 194 TRP A CA 1
ATOM 1779 C C . TRP A 1 193 ? 67.942 49.739 48.807 1.00 17.88 194 TRP A C 1
ATOM 1780 O O . TRP A 1 193 ? 68.383 50.679 48.161 1.00 18.96 194 TRP A O 1
ATOM 1793 N N . TRP A 1 194 ? 66.661 49.396 48.783 1.00 19.41 195 TRP A N 1
ATOM 1794 C CA . TRP A 1 194 ? 65.653 50.110 47.985 1.00 17.89 195 TRP A CA 1
ATOM 1795 C C . TRP A 1 194 ? 65.444 51.511 48.534 1.00 19.26 195 TRP A C 1
ATOM 1796 O O . TRP A 1 194 ? 65.314 52.465 47.784 1.00 19.32 195 TRP A O 1
ATOM 1809 N N . GLU A 1 195 ? 65.380 51.641 49.849 1.00 20.21 196 GLU A N 1
ATOM 1810 C CA . GLU A 1 195 ? 65.184 52.946 50.416 1.00 22.14 196 GLU A CA 1
ATOM 1811 C C . GLU A 1 195 ? 66.360 53.836 50.164 1.00 22.41 196 GLU A C 1
ATOM 1812 O O . GLU A 1 195 ? 66.192 55.045 49.985 1.00 23.63 196 GLU A O 1
ATOM 1819 N N . ALA A 1 196 ? 67.545 53.244 50.088 1.00 21.70 197 ALA A N 1
ATOM 1820 C CA . ALA A 1 196 ? 68.721 54.031 49.768 1.00 23.37 197 ALA A CA 1
ATOM 1821 C C . ALA A 1 196 ? 68.600 54.556 48.331 1.00 26.50 197 ALA A C 1
ATOM 1822 O O . ALA A 1 196 ? 68.949 55.707 48.058 1.00 28.42 197 ALA A O 1
ATOM 1825 N N . ILE A 1 197 ? 68.099 53.734 47.402 1.00 28.22 198 ILE A N 1
ATOM 1826 C CA . ILE A 1 197 ? 67.973 54.150 45.982 1.00 28.39 198 ILE A CA 1
ATOM 1827 C C . ILE A 1 197 ? 66.982 55.306 45.794 1.00 29.52 198 ILE A C 1
ATOM 1828 O O . ILE A 1 197 ? 67.197 56.188 44.973 1.00 31.20 198 ILE A O 1
ATOM 1834 N N . VAL A 1 198 ? 65.867 55.257 46.511 1.00 31.34 199 VAL A N 1
ATOM 1835 C CA . VAL A 1 198 ? 64.852 56.302 46.407 1.00 32.21 199 VAL A CA 1
ATOM 1836 C C . VAL A 1 198 ? 65.384 57.628 46.919 1.00 33.77 199 VAL A C 1
ATOM 1837 O O . VAL A 1 198 ? 64.958 58.663 46.446 1.00 35.35 199 VAL A O 1
ATOM 1842 N N . ALA A 1 199 ? 66.258 57.579 47.926 1.00 34.04 200 ALA A N 1
ATOM 1843 C CA . ALA A 1 199 ? 66.876 58.763 48.531 1.00 33.48 200 ALA A CA 1
ATOM 1844 C C . ALA A 1 199 ? 67.784 59.526 47.575 1.00 33.10 200 ALA A C 1
ATOM 1845 O O . ALA A 1 199 ? 68.041 60.713 47.782 1.00 33.80 200 ALA A O 1
ATOM 1848 N N . ARG A 1 200 ? 68.268 58.850 46.538 1.00 32.31 201 ARG A N 1
ATOM 1849 C CA . ARG A 1 200 ? 69.151 59.480 45.569 1.00 30.77 201 ARG A CA 1
ATOM 1850 C C . ARG A 1 200 ? 68.474 60.676 44.886 1.00 31.90 201 ARG A C 1
ATOM 1851 O O . ARG A 1 200 ? 67.356 60.570 44.367 1.00 31.73 201 ARG A O 1
ATOM 1865 N N . PRO A 1 201 ? 69.172 61.826 44.832 1.00 31.54 202 PRO A N 1
ATOM 1866 C CA . PRO A 1 201 ? 68.682 63.066 44.218 1.00 29.85 202 PRO A CA 1
ATOM 1867 C C . PRO A 1 201 ? 68.237 62.835 42.774 1.00 27.39 202 PRO A C 1
ATOM 1868 O O . PRO A 1 201 ? 67.168 63.292 42.375 1.00 26.45 202 PRO A O 1
ATOM 1872 N N . ALA A 1 202 ? 69.076 62.139 41.997 1.00 26.30 203 ALA A N 1
ATOM 1873 C CA . ALA A 1 202 ? 68.775 61.838 40.594 1.00 26.14 203 ALA A CA 1
ATOM 1874 C C . ALA A 1 202 ? 67.458 61.078 40.507 1.00 27.11 203 ALA A C 1
ATOM 1875 O O . ALA A 1 202 ? 66.567 61.417 39.694 1.00 25.98 203 ALA A O 1
ATOM 1878 N N . PHE A 1 203 ? 67.313 60.081 41.380 1.00 25.78 204 PHE A N 1
ATOM 1879 C CA . PHE A 1 203 ? 66.099 59.311 41.362 1.00 25.63 204 PHE A CA 1
ATOM 1880 C C . PHE A 1 203 ? 64.903 60.142 41.698 1.00 26.93 204 PHE A C 1
ATOM 1881 O O . PHE A 1 203 ? 63.846 59.954 41.114 1.00 28.43 204 PHE A O 1
ATOM 1890 N N . GLN A 1 204 ? 65.077 61.093 42.611 1.00 29.74 205 GLN A N 1
ATOM 1891 C CA . GLN A 1 204 ? 64.007 61.996 43.039 1.00 30.48 205 GLN A CA 1
ATOM 1892 C C . GLN A 1 204 ? 63.472 62.774 41.872 1.00 31.09 205 GLN A C 1
ATOM 1893 O O . GLN A 1 204 ? 62.261 63.007 41.766 1.00 30.22 205 GLN A O 1
ATOM 1902 N N . LYS A 1 205 ? 64.399 63.163 40.998 1.00 31.96 206 LYS A N 1
ATOM 1903 C CA . LYS A 1 205 ? 64.104 63.928 39.786 1.00 33.88 206 LYS A CA 1
ATOM 1904 C C . LYS A 1 205 ? 63.276 63.050 38.854 1.00 32.85 206 LYS A C 1
ATOM 1905 O O . LYS A 1 205 ? 62.180 63.431 38.408 1.00 32.25 206 LYS A O 1
ATOM 1915 N N . THR A 1 206 ? 63.797 61.854 38.601 1.00 31.68 207 THR A N 1
ATOM 1916 C CA . THR A 1 206 ? 63.131 60.882 37.744 1.00 30.28 207 THR A CA 1
ATOM 1917 C C . THR A 1 206 ? 61.679 60.662 38.177 1.00 29.80 207 THR A C 1
ATOM 1918 O O . THR A 1 206 ? 60.768 60.816 37.385 1.00 30.16 207 THR A O 1
ATOM 1924 N N . VAL A 1 207 ? 61.476 60.321 39.440 1.00 29.98 208 VAL A N 1
ATOM 1925 C CA . VAL A 1 207 ? 60.140 60.088 39.961 1.00 32.53 208 VAL A CA 1
ATOM 1926 C C . VAL A 1 207 ? 59.268 61.303 39.716 1.00 34.82 208 VAL A C 1
ATOM 1927 O O . VAL A 1 207 ? 58.089 61.179 39.370 1.00 34.34 208 VAL A O 1
ATOM 1932 N N . ALA A 1 208 ? 59.852 62.476 39.940 1.00 37.73 209 ALA A N 1
ATOM 1933 C CA . ALA A 1 208 ? 59.158 63.744 39.755 1.00 39.73 209 ALA A CA 1
ATOM 1934 C C . ALA A 1 208 ? 58.573 63.919 38.356 1.00 40.90 209 ALA A C 1
ATOM 1935 O O . ALA A 1 208 ? 57.531 64.568 38.188 1.00 41.54 209 ALA A O 1
ATOM 1938 N N . ALA A 1 209 ? 59.255 63.359 37.360 1.00 41.54 210 ALA A N 1
ATOM 1939 C CA . ALA A 1 209 ? 58.819 63.446 35.965 1.00 42.12 210 ALA A CA 1
ATOM 1940 C C . ALA A 1 209 ? 57.696 62.477 35.521 1.00 43.07 210 ALA A C 1
ATOM 1941 O O . ALA A 1 209 ? 57.078 62.700 34.488 1.00 43.81 210 ALA A O 1
ATOM 1944 N N . ILE A 1 210 ? 57.427 61.410 36.275 1.00 43.43 211 ILE A N 1
ATOM 1945 C CA . ILE A 1 210 ? 56.380 60.465 35.885 1.00 43.12 211 ILE A CA 1
ATOM 1946 C C . ILE A 1 210 ? 55.022 61.139 36.055 1.00 45.29 211 ILE A C 1
ATOM 1947 O O . ILE A 1 210 ? 54.658 61.547 37.167 1.00 43.03 211 ILE A O 1
ATOM 1953 N N . PRO A 1 211 ? 54.239 61.228 34.957 1.00 47.34 212 PRO A N 1
ATOM 1954 C CA . PRO A 1 211 ? 52.901 61.840 34.893 1.00 50.06 212 PRO A CA 1
ATOM 1955 C C . PRO A 1 211 ? 51.856 60.979 35.595 1.00 53.03 212 PRO A C 1
ATOM 1956 O O . PRO A 1 211 ? 50.836 60.619 34.986 1.00 52.79 212 PRO A O 1
ATOM 1960 N N . LEU A 1 212 ? 52.124 60.651 36.865 1.00 56.64 213 LEU A N 1
ATOM 1961 C CA . LEU A 1 212 ? 51.237 59.804 37.670 1.00 60.74 213 LEU A CA 1
ATOM 1962 C C . LEU A 1 212 ? 49.920 60.500 38.000 1.00 62.80 213 LEU A C 1
ATOM 1963 O O . LEU A 1 212 ? 49.904 61.626 38.496 1.00 63.79 213 LEU A O 1
ATOM 1969 N N . PRO A 1 213 ? 48.800 59.828 37.731 1.00 64.51 214 PRO A N 1
ATOM 1970 C CA . PRO A 1 213 ? 47.501 60.433 38.009 1.00 64.57 214 PRO A CA 1
ATOM 1971 C C . PRO A 1 213 ? 47.254 60.719 39.482 1.00 65.71 214 PRO A C 1
ATOM 1972 O O . PRO A 1 213 ? 47.973 60.237 40.374 1.00 64.35 214 PRO A O 1
ATOM 1976 N N . PRO A 1 214 ? 46.268 61.596 39.740 1.00 67.36 215 PRO A N 1
ATOM 1977 C CA . PRO A 1 214 ? 45.836 62.008 41.077 1.00 68.59 215 PRO A CA 1
ATOM 1978 C C . PRO A 1 214 ? 44.828 61.005 41.617 1.00 69.81 215 PRO A C 1
ATOM 1979 O O . PRO A 1 214 ? 44.166 60.289 40.849 1.00 68.58 215 PRO A O 1
ATOM 1983 N N . PRO A 1 215 ? 44.713 60.919 42.953 1.00 71.42 216 PRO A N 1
ATOM 1984 C CA . PRO A 1 215 ? 43.785 59.991 43.606 1.00 73.12 216 PRO A CA 1
ATOM 1985 C C . PRO A 1 215 ? 42.351 60.162 43.094 1.00 74.49 216 PRO A C 1
ATOM 1986 O O . PRO A 1 215 ? 42.093 60.979 42.192 1.00 75.33 216 PRO A O 1
ATOM 1990 N N . PRO A 1 216 ? 41.429 59.312 43.577 1.00 75.45 217 PRO A N 1
ATOM 1991 C CA . PRO A 1 216 ? 40.029 59.409 43.154 1.00 76.73 217 PRO A CA 1
ATOM 1992 C C . PRO A 1 216 ? 39.451 60.741 43.676 1.00 78.43 217 PRO A C 1
ATOM 1993 O O . PRO A 1 216 ? 38.721 61.411 42.902 1.00 80.04 217 PRO A O 1
#

Sequence (216 aa):
APLKLYGMPLSPNVVRVATVLNEKGLDFEIVPVDLTTGAHKQPDFLALNPFGQIPALVDGDEVLFESRAINRYIASKYASEGTDLLPATASAAKLEVWLEVESHHFYPNASPLVFQLLVRPLLGGAPDAAVVDKHAEQLAKVLDVYEAHLARNKYLAGDEFTLADANHASYLLYLSKTPKAGLVAARPHVKAWWEAIVARPAFQKTVAAIPLPPPP